Protein AF-A0A2Z3H9Y8-F1 (afdb_monomer)

Nearest PDB structures (foldseek):
  3o2p-assembly3_E  TM=7.123E-01  e=9.705E-02  Saccharomyces cerevisiae
  9gc3-assembly1_A  TM=4.777E-01  e=2.641E-02  Saccharomyces cerevisiae
  5aim-assembly2_B  TM=6.160E-01  e=1.974E-01  Saccharomyces cerevisiae
  4ets-assembly1_A  TM=4.588E-01  e=3.766E-02  Campylobacter jejuni subsp. jejuni
  4tv7-assembly2_D  TM=5.480E-01  e=3.169E-01  Bacillus subtilis subsp. subtilis str. 168

Foldseek 3Di:
DDDPVVVVQVVVVVVVVVVVVVVPQPFDWAWDDDPRDIRTTHRDDPPPPPLPDCPPPDCLCPPRHDSLLVLLLVLLVVVCVVVHQFDFAALVSSQVSSCVVCVVDRDDSVSSVVSLVSCVVSQQWDQDPVNGIGGHHDPDDDDDPDDPDDPDDDDDDPDPDDPFAKFKAFAADDPQWGWGAFPPPRDTDTHHHHQPAWAWAQDPVRDTDTGRIAIFTFPADDVQWTWTQGPVRDIGIGGDRDVCRRNHHRYPDDDPDPD

Organism: NCBI:txid114

Sequence (259 aa):
MGSTYETELRQIFFAARGLMRRHGRERLRESLNLDGVRITLGARAEAADPDASTADLPPELGAKPSPALRRAFRVLRRLREERGPEAVIRAGEVAERWARDYPNKPPKKDTVKQALRQLRQRHVAYSSDARGWVFGRQQGTLFPAPEPEPAPPPPARPKPRPPARTVWVPGELEGEAVVVTDARTEQTCEVPGGPGARLEVASRSGRVRAVPAVRGELLGRDGPLALVKLPTGEKVYTRVLGDWHLDGRLGPEADADAG

Structure (mmCIF, N/CA/C/O backbone):
data_AF-A0A2Z3H9Y8-F1
#
_entry.id   AF-A0A2Z3H9Y8-F1
#
loop_
_atom_site.group_PDB
_atom_site.id
_atom_site.type_symbol
_atom_site.label_atom_id
_atom_site.label_alt_id
_atom_site.label_comp_id
_atom_site.label_asym_id
_atom_site.label_entity_id
_atom_site.label_seq_id
_atom_site.pdbx_PDB_ins_code
_atom_site.Cartn_x
_atom_site.Cartn_y
_atom_site.Cartn_z
_atom_site.occupancy
_atom_site.B_iso_or_equiv
_atom_site.auth_seq_id
_atom_site.auth_comp_id
_atom_site.auth_asym_id
_atom_site.auth_atom_id
_atom_site.pdbx_PDB_model_num
ATOM 1 N N . MET A 1 1 ? 37.504 -3.461 44.737 1.00 46.53 1 MET A N 1
ATOM 2 C CA . MET A 1 1 ? 38.203 -4.209 43.671 1.00 46.53 1 MET A CA 1
ATOM 3 C C . MET A 1 1 ? 37.123 -4.770 42.764 1.00 46.53 1 MET A C 1
ATOM 5 O O . MET A 1 1 ? 36.299 -5.515 43.273 1.00 46.53 1 MET A O 1
ATOM 9 N N . GLY A 1 2 ? 37.048 -4.346 41.498 1.00 51.34 2 GLY A N 1
ATOM 10 C CA . GLY A 1 2 ? 36.093 -4.941 40.551 1.00 51.34 2 GLY A CA 1
ATOM 11 C C . GLY A 1 2 ? 36.457 -6.404 40.307 1.00 51.34 2 GLY A C 1
ATOM 12 O O . GLY A 1 2 ? 37.644 -6.737 40.324 1.00 51.34 2 GLY A O 1
ATOM 13 N N . SER A 1 3 ? 35.466 -7.282 40.139 1.00 56.28 3 SER A N 1
ATOM 14 C CA . SER A 1 3 ? 35.765 -8.702 39.924 1.00 56.28 3 SER A CA 1
ATOM 15 C C . SER A 1 3 ? 36.501 -8.897 38.592 1.00 56.28 3 SER A C 1
ATOM 17 O O . SER A 1 3 ? 36.248 -8.185 37.614 1.00 56.28 3 SER A O 1
ATOM 19 N N . THR A 1 4 ? 37.405 -9.877 38.532 1.00 62.31 4 THR A N 1
ATOM 20 C CA . THR A 1 4 ? 38.130 -10.261 37.303 1.00 62.31 4 THR A CA 1
ATOM 21 C C . THR A 1 4 ? 37.165 -10.479 36.130 1.00 62.31 4 THR A C 1
ATOM 23 O O . THR A 1 4 ? 37.415 -10.024 35.015 1.00 62.31 4 THR A O 1
ATOM 26 N N . TYR A 1 5 ? 35.997 -11.045 36.439 1.00 53.38 5 TYR A N 1
ATOM 27 C CA . TYR A 1 5 ? 34.894 -11.340 35.527 1.00 53.38 5 TYR A CA 1
ATOM 28 C C . TYR A 1 5 ? 34.341 -10.115 34.777 1.00 53.38 5 TYR A C 1
ATOM 30 O O . TYR A 1 5 ? 34.108 -10.168 33.569 1.00 53.38 5 TYR A O 1
ATOM 38 N N . GLU A 1 6 ? 34.166 -8.975 35.459 1.00 59.31 6 GLU A N 1
ATOM 39 C CA . GLU A 1 6 ? 33.720 -7.737 34.800 1.00 59.31 6 GLU A CA 1
ATOM 40 C C . GLU A 1 6 ? 34.741 -7.232 33.776 1.00 59.31 6 GLU A C 1
ATOM 42 O O . GLU A 1 6 ? 34.385 -6.635 32.756 1.00 59.31 6 GLU A O 1
ATOM 47 N N . THR A 1 7 ? 36.023 -7.432 34.077 1.00 63.06 7 THR A N 1
ATOM 48 C CA . THR A 1 7 ? 37.136 -6.936 33.267 1.00 63.06 7 THR A CA 1
ATOM 49 C C . THR A 1 7 ? 37.252 -7.749 31.978 1.00 63.06 7 THR A C 1
ATOM 51 O O . THR A 1 7 ? 37.354 -7.170 30.896 1.00 63.06 7 THR A O 1
ATOM 54 N N . GLU A 1 8 ? 37.126 -9.073 32.074 1.00 61.50 8 GLU A N 1
ATOM 55 C CA . GLU A 1 8 ? 37.087 -9.997 30.932 1.00 61.50 8 GLU A CA 1
ATOM 56 C C . GLU A 1 8 ? 35.873 -9.733 30.023 1.00 61.50 8 GLU A C 1
ATOM 58 O O . GLU A 1 8 ? 36.020 -9.568 28.809 1.00 61.50 8 GLU A O 1
ATOM 63 N N . LEU A 1 9 ? 34.676 -9.578 30.601 1.00 60.81 9 LEU A N 1
ATOM 64 C CA . LEU A 1 9 ? 33.456 -9.266 29.848 1.00 60.81 9 LEU A CA 1
ATOM 65 C C . LEU A 1 9 ? 33.548 -7.936 29.080 1.00 60.81 9 LEU A C 1
ATOM 67 O O . LEU A 1 9 ? 33.099 -7.838 27.933 1.00 60.81 9 LEU A O 1
ATOM 71 N N . ARG A 1 10 ? 34.178 -6.912 29.673 1.00 60.44 10 ARG A N 1
ATOM 72 C CA . ARG A 1 10 ? 34.457 -5.640 28.987 1.00 60.44 10 ARG A CA 1
ATOM 73 C C . ARG A 1 10 ? 35.434 -5.837 27.824 1.00 60.44 10 ARG A C 1
ATOM 75 O O . ARG A 1 10 ? 35.191 -5.295 26.746 1.00 60.44 10 ARG A O 1
ATOM 82 N N . GLN A 1 11 ? 36.500 -6.621 27.998 1.00 67.25 11 GLN A N 1
ATOM 83 C CA . GLN A 1 11 ? 37.479 -6.895 26.934 1.00 67.25 11 GLN A CA 1
ATOM 84 C C . GLN A 1 11 ? 36.842 -7.594 25.720 1.00 67.25 11 GLN A C 1
ATOM 86 O O . GLN A 1 11 ? 37.080 -7.175 24.584 1.00 67.25 11 GLN A O 1
ATOM 91 N N . ILE A 1 12 ? 35.970 -8.583 25.945 1.00 60.84 12 ILE A N 1
ATOM 92 C CA . ILE A 1 12 ? 35.239 -9.298 24.881 1.00 60.84 12 ILE A CA 1
ATOM 93 C C . ILE A 1 12 ? 34.362 -8.328 24.069 1.00 60.84 12 ILE A C 1
ATOM 95 O O . ILE A 1 12 ? 34.435 -8.292 22.837 1.00 60.84 12 ILE A O 1
ATOM 99 N N . PHE A 1 13 ? 33.604 -7.464 24.749 1.00 66.00 13 PHE A N 1
ATOM 100 C CA . PHE A 1 13 ? 32.758 -6.441 24.122 1.00 66.00 13 PHE A CA 1
ATOM 101 C C . PHE A 1 13 ? 33.572 -5.421 23.299 1.00 66.00 13 PHE A C 1
ATOM 103 O O . PHE A 1 13 ? 33.153 -4.982 22.221 1.00 66.00 13 PHE A O 1
ATOM 110 N N . PHE A 1 14 ? 34.773 -5.057 23.765 1.00 63.72 14 PHE A N 1
ATOM 111 C CA . PHE A 1 14 ? 35.704 -4.213 23.009 1.00 63.72 14 PHE A CA 1
ATOM 112 C C . PHE A 1 14 ? 36.264 -4.916 21.760 1.00 63.72 14 PHE A C 1
ATOM 114 O O . PHE A 1 14 ? 36.369 -4.277 20.707 1.00 63.72 14 PHE A O 1
ATOM 121 N N . ALA A 1 15 ? 36.565 -6.216 21.833 1.00 63.34 15 ALA A N 1
ATOM 122 C CA . ALA A 1 15 ? 37.036 -7.001 20.691 1.00 63.34 15 ALA A CA 1
ATOM 123 C C . ALA A 1 15 ? 35.963 -7.132 19.590 1.00 63.34 15 ALA A C 1
ATOM 125 O O . ALA A 1 15 ? 36.246 -6.859 18.417 1.00 63.34 15 ALA A O 1
ATOM 126 N N . ALA A 1 16 ? 34.718 -7.450 19.962 1.00 60.12 16 ALA A N 1
ATOM 127 C CA . ALA A 1 16 ? 33.587 -7.537 19.034 1.00 60.12 16 ALA A CA 1
ATOM 128 C C . ALA A 1 16 ? 33.289 -6.186 18.354 1.00 60.12 16 ALA A C 1
ATOM 130 O O . ALA A 1 16 ? 33.203 -6.094 17.123 1.00 60.12 16 ALA A O 1
ATOM 131 N N . ARG A 1 17 ? 33.279 -5.094 19.134 1.00 58.41 17 ARG 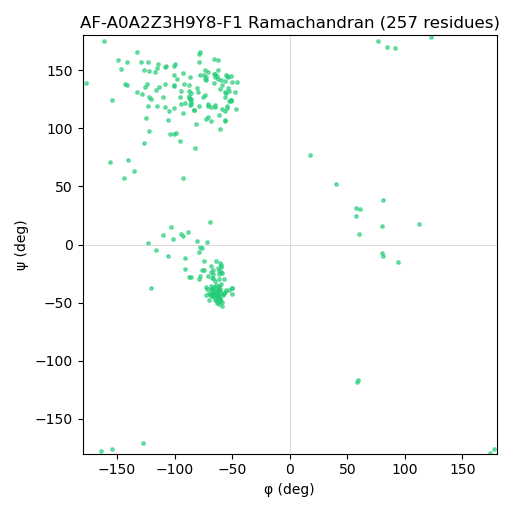A N 1
ATOM 132 C CA . ARG A 1 17 ? 33.203 -3.713 18.624 1.00 58.41 17 ARG A CA 1
ATOM 133 C C . ARG A 1 17 ? 34.314 -3.395 17.613 1.00 58.41 17 ARG A C 1
ATOM 135 O O . ARG A 1 17 ? 34.060 -2.695 16.629 1.00 58.41 17 ARG A O 1
ATOM 142 N N . GLY A 1 18 ? 35.534 -3.885 17.839 1.00 60.25 18 GLY A N 1
ATOM 143 C CA . GLY A 1 18 ? 36.668 -3.723 16.924 1.00 60.25 18 GLY A CA 1
ATOM 144 C C . GLY A 1 18 ? 36.500 -4.486 15.605 1.00 60.25 18 GLY A C 1
ATOM 145 O O . GLY A 1 18 ? 36.771 -3.941 14.535 1.00 60.25 18 GLY A O 1
ATOM 146 N N . LEU A 1 19 ? 36.011 -5.728 15.657 1.00 54.94 19 LEU A N 1
ATOM 147 C CA . LEU A 1 19 ? 35.716 -6.547 14.475 1.00 54.94 19 LEU A CA 1
ATOM 148 C C . LEU A 1 19 ? 34.649 -5.914 13.576 1.00 54.94 19 LEU A C 1
ATOM 150 O O . LEU A 1 19 ? 34.875 -5.725 12.383 1.00 54.94 19 LEU A O 1
ATOM 154 N N . MET A 1 20 ? 33.509 -5.525 14.139 1.00 59.22 20 MET A N 1
ATOM 155 C CA . MET A 1 20 ? 32.376 -5.056 13.335 1.00 59.22 20 MET A CA 1
ATOM 156 C C . MET A 1 20 ? 32.628 -3.676 12.695 1.00 59.22 20 MET A C 1
ATOM 158 O O . MET A 1 20 ? 32.110 -3.407 11.611 1.00 59.22 20 MET A O 1
ATOM 162 N N . ARG A 1 21 ? 33.478 -2.831 13.308 1.00 54.41 21 ARG A N 1
ATOM 163 C CA . ARG A 1 21 ? 33.991 -1.594 12.684 1.00 54.41 21 ARG A CA 1
ATOM 164 C C . ARG A 1 21 ? 34.862 -1.881 11.457 1.00 54.41 21 ARG A C 1
ATOM 166 O O . ARG A 1 21 ? 34.696 -1.216 10.441 1.00 54.41 21 ARG A O 1
ATOM 173 N N . ARG A 1 22 ? 35.748 -2.884 11.523 1.00 56.12 22 ARG A N 1
ATOM 174 C CA . ARG A 1 22 ? 36.637 -3.269 10.405 1.00 56.12 22 ARG A CA 1
ATOM 175 C C . ARG A 1 22 ? 35.890 -3.843 9.195 1.00 56.12 22 ARG A C 1
ATOM 177 O O . ARG A 1 22 ? 36.409 -3.773 8.090 1.00 56.12 22 ARG A O 1
ATOM 184 N N . HIS A 1 23 ? 34.672 -4.355 9.385 1.00 50.19 23 HIS A N 1
ATOM 185 C CA . HIS A 1 23 ? 33.830 -4.907 8.315 1.00 50.19 23 HIS A CA 1
ATOM 186 C C . HIS A 1 23 ? 32.683 -3.982 7.856 1.00 50.19 23 HIS A C 1
ATOM 188 O O . HIS A 1 23 ? 31.759 -4.454 7.195 1.00 50.19 23 HIS A O 1
ATOM 194 N N . GLY A 1 24 ? 32.714 -2.687 8.202 1.00 46.75 24 GLY A N 1
ATOM 195 C CA . GLY A 1 24 ? 31.835 -1.669 7.604 1.00 46.75 24 GLY A CA 1
ATOM 196 C C . GLY A 1 24 ? 30.326 -1.874 7.807 1.00 46.75 24 GLY A C 1
ATOM 197 O O . GLY A 1 24 ? 29.544 -1.517 6.932 1.00 46.75 24 GLY A O 1
ATOM 198 N N . ARG A 1 25 ? 29.886 -2.480 8.922 1.00 50.97 25 ARG A N 1
ATOM 199 C CA . ARG A 1 25 ? 28.458 -2.786 9.148 1.00 50.97 25 ARG A CA 1
ATOM 200 C C . ARG A 1 25 ? 27.737 -1.668 9.912 1.00 50.97 25 ARG A C 1
ATOM 202 O O . ARG A 1 25 ? 27.989 -1.455 11.094 1.00 50.97 25 ARG A O 1
ATOM 209 N N . GLU A 1 26 ? 26.800 -0.996 9.237 1.00 45.34 26 GLU A N 1
ATOM 210 C CA . GLU A 1 26 ? 26.183 0.275 9.677 1.00 45.34 26 GLU A CA 1
ATOM 211 C C . GLU A 1 26 ? 25.276 0.221 1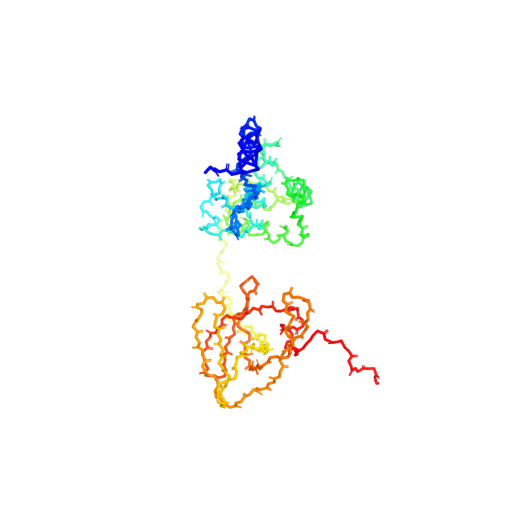0.907 1.00 45.34 26 GLU A C 1
ATOM 213 O O . GLU A 1 26 ? 25.062 1.240 11.560 1.00 45.34 26 GLU A O 1
ATOM 218 N N . ARG A 1 27 ? 24.780 -0.953 11.289 1.00 49.22 27 ARG A N 1
ATOM 219 C CA . ARG A 1 27 ? 24.339 -1.158 12.667 1.00 49.22 27 ARG A CA 1
ATOM 220 C C . ARG A 1 27 ? 25.131 -2.326 13.221 1.00 49.22 27 ARG A C 1
ATOM 222 O O . ARG A 1 27 ? 24.767 -3.470 12.988 1.00 49.22 27 ARG A O 1
ATOM 229 N N . LEU A 1 28 ? 26.201 -2.032 13.962 1.00 51.72 28 LEU A N 1
ATOM 230 C CA . LEU A 1 28 ? 26.541 -2.800 15.163 1.00 51.72 28 LEU A CA 1
ATOM 231 C C . LEU A 1 28 ? 25.414 -2.648 16.149 1.00 51.72 28 LEU A C 1
ATOM 233 O O . LEU A 1 28 ? 24.755 -1.609 16.100 1.00 51.72 28 LEU A O 1
ATOM 237 N N . ARG A 1 29 ? 25.328 -3.602 17.087 1.00 54.38 29 ARG A N 1
ATOM 238 C CA . ARG A 1 29 ? 24.846 -3.465 18.473 1.00 54.38 29 ARG A CA 1
ATOM 239 C C . ARG A 1 29 ? 25.065 -4.924 19.080 1.00 54.38 29 ARG A C 1
ATOM 241 O O . ARG A 1 29 ? 24.857 -5.879 18.339 1.00 54.38 29 ARG A O 1
ATOM 248 N N . GLU A 1 30 ? 25.534 -5.133 20.334 1.00 53.69 30 GLU A N 1
ATOM 249 C CA . GLU A 1 30 ? 25.692 -6.433 21.096 1.00 53.69 30 GLU A CA 1
ATOM 250 C C . GLU A 1 30 ? 25.341 -6.328 22.614 1.00 53.69 30 GLU A C 1
ATOM 252 O O . GLU A 1 30 ? 25.402 -5.240 23.160 1.00 53.69 30 GLU A O 1
ATOM 257 N N . SER A 1 31 ? 24.984 -7.397 23.349 1.00 55.53 31 SER A N 1
ATOM 258 C CA . SER A 1 31 ? 24.545 -7.295 24.773 1.00 55.53 31 SER A CA 1
ATOM 259 C C . SER A 1 31 ? 25.603 -7.659 25.824 1.00 55.53 31 SER A C 1
ATOM 261 O O . SER A 1 31 ? 26.354 -8.602 25.619 1.00 55.53 31 SER A O 1
ATOM 263 N N . LEU A 1 32 ? 25.580 -6.990 26.983 1.00 56.75 32 LEU A N 1
ATOM 264 C CA . LEU A 1 32 ? 26.350 -7.323 28.186 1.00 56.75 32 LEU A CA 1
ATOM 265 C C . LEU A 1 32 ? 25.534 -7.053 29.471 1.00 56.75 32 LEU A C 1
ATOM 267 O O . LEU A 1 32 ? 24.904 -6.008 29.585 1.00 56.75 32 LEU A O 1
ATOM 271 N N . ASN A 1 33 ? 25.583 -7.935 30.472 1.00 54.25 33 ASN A N 1
ATOM 272 C CA . ASN A 1 33 ? 24.992 -7.667 31.788 1.00 54.25 33 ASN A CA 1
ATOM 273 C C . ASN A 1 33 ? 26.068 -7.565 32.869 1.00 54.25 33 ASN A C 1
ATOM 275 O O . ASN A 1 33 ? 26.952 -8.414 32.912 1.00 54.25 33 ASN A O 1
ATOM 279 N N . LEU A 1 34 ? 25.954 -6.567 33.748 1.00 58.38 34 LEU A N 1
ATOM 280 C CA . LEU A 1 34 ? 26.797 -6.362 34.934 1.00 5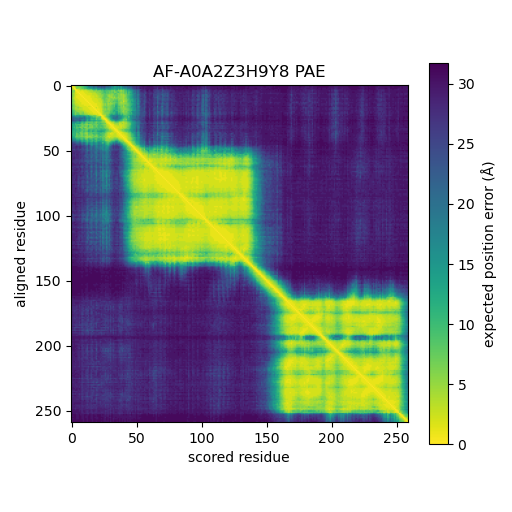8.38 34 LEU A CA 1
ATOM 281 C C . LEU A 1 34 ? 25.893 -5.861 36.076 1.00 58.38 34 LEU A C 1
ATOM 283 O O . LEU A 1 34 ? 24.991 -5.064 35.815 1.00 58.38 34 LEU A O 1
ATOM 287 N N . ASP A 1 35 ? 26.078 -6.378 37.294 1.00 53.22 35 ASP A N 1
ATOM 288 C CA . ASP A 1 35 ? 25.326 -6.038 38.519 1.00 53.22 35 ASP A CA 1
ATOM 289 C C . ASP A 1 35 ? 23.806 -5.844 38.324 1.00 53.22 35 ASP A C 1
ATOM 291 O O . ASP A 1 35 ? 23.207 -4.836 38.695 1.00 53.22 35 ASP A O 1
ATOM 295 N N . GLY A 1 36 ? 23.163 -6.832 37.692 1.00 50.06 36 GLY A N 1
ATOM 296 C CA . GLY A 1 36 ? 21.710 -6.868 37.467 1.00 50.06 36 GLY A CA 1
ATOM 297 C C . GLY A 1 36 ? 21.197 -6.040 36.279 1.00 50.06 36 GLY A C 1
ATOM 298 O O . GLY A 1 36 ? 20.050 -6.214 35.865 1.00 50.06 36 GLY A O 1
ATOM 299 N N . VAL A 1 37 ? 22.027 -5.194 35.665 1.00 44.69 37 VAL A N 1
ATOM 300 C CA . VAL A 1 37 ? 21.649 -4.342 34.524 1.00 44.69 37 VAL A CA 1
ATOM 301 C C . VAL A 1 37 ? 21.836 -5.086 33.200 1.00 44.69 37 VAL A C 1
ATOM 303 O O . VAL A 1 37 ? 22.863 -5.727 32.997 1.00 44.69 37 VAL A O 1
ATOM 306 N N . ARG A 1 38 ? 20.883 -4.965 32.258 1.00 53.81 38 ARG A N 1
ATOM 307 C CA . ARG A 1 38 ? 21.002 -5.499 30.884 1.00 53.81 38 ARG A CA 1
ATOM 308 C C . ARG A 1 38 ? 21.379 -4.421 29.874 1.00 53.81 38 ARG A C 1
ATOM 310 O O . ARG A 1 38 ? 20.512 -3.762 29.302 1.00 53.81 38 ARG A O 1
ATOM 317 N N . ILE A 1 39 ? 22.671 -4.294 29.584 1.00 56.28 39 ILE A N 1
ATOM 318 C CA . ILE A 1 39 ? 23.132 -3.567 28.401 1.00 56.28 39 ILE A CA 1
ATOM 319 C C . ILE A 1 39 ? 22.757 -4.447 27.210 1.00 56.28 39 ILE A C 1
ATOM 321 O O . ILE A 1 39 ? 23.205 -5.582 27.093 1.00 56.28 39 ILE A O 1
ATOM 325 N N . THR A 1 40 ? 21.917 -3.951 26.307 1.00 57.50 40 THR A N 1
ATOM 326 C CA . THR A 1 40 ? 21.667 -4.638 25.041 1.00 57.50 40 THR A CA 1
ATOM 327 C C . THR A 1 40 ? 21.993 -3.739 23.893 1.00 57.50 40 THR A C 1
ATOM 329 O O . THR A 1 40 ? 21.415 -2.666 23.684 1.00 57.50 40 THR A O 1
ATOM 332 N N . LEU A 1 41 ? 22.824 -4.287 23.041 1.00 55.47 41 LEU A N 1
ATOM 333 C CA . LEU A 1 41 ? 22.892 -3.889 21.680 1.00 55.47 41 LEU A CA 1
ATOM 334 C C . LEU A 1 41 ? 22.643 -5.131 20.730 1.00 55.47 41 LEU A C 1
ATOM 336 O O . LEU A 1 41 ? 22.711 -6.271 21.183 1.00 55.47 41 LEU A O 1
ATOM 340 N N . GLY A 1 42 ? 22.203 -4.936 19.468 1.00 52.25 42 GLY A N 1
ATOM 341 C CA . GLY A 1 42 ? 21.936 -5.930 18.388 1.00 52.25 42 GLY A CA 1
ATOM 342 C C . GLY A 1 42 ? 22.057 -5.357 16.939 1.00 52.25 42 GLY A C 1
ATOM 343 O O . GLY A 1 42 ? 21.390 -4.374 16.609 1.00 52.25 42 GLY A O 1
ATOM 344 N N . ALA A 1 43 ? 22.889 -5.955 16.074 1.00 50.09 43 ALA A N 1
ATOM 345 C CA . ALA A 1 43 ? 23.438 -5.383 14.827 1.00 50.09 43 ALA A CA 1
ATOM 346 C C . ALA A 1 43 ? 22.546 -5.441 13.555 1.00 50.09 43 ALA A C 1
ATOM 348 O O . ALA A 1 43 ? 22.684 -6.333 12.715 1.00 50.09 43 ALA A O 1
ATOM 349 N N . ARG A 1 44 ? 21.612 -4.493 13.388 1.00 44.44 44 ARG A N 1
ATOM 350 C CA . ARG A 1 44 ? 20.547 -4.577 12.365 1.00 44.44 44 ARG A CA 1
ATOM 351 C C . ARG A 1 44 ? 20.788 -3.782 11.073 1.00 44.44 44 ARG A C 1
ATOM 353 O O . ARG A 1 44 ? 20.386 -2.622 10.992 1.00 44.44 44 ARG A O 1
ATOM 360 N N . ALA A 1 45 ? 21.299 -4.429 10.028 1.00 44.47 45 ALA A N 1
ATOM 361 C CA . ALA A 1 45 ? 21.206 -3.888 8.671 1.00 44.47 45 ALA A CA 1
ATOM 362 C C . ALA A 1 45 ? 19.728 -3.733 8.255 1.00 44.47 45 ALA A C 1
ATOM 364 O O . ALA A 1 45 ? 19.075 -4.691 7.842 1.00 44.47 45 ALA A O 1
ATOM 365 N N . GLU A 1 46 ? 19.194 -2.515 8.347 1.00 43.81 46 GLU A N 1
ATOM 366 C CA . GLU A 1 46 ? 18.202 -2.088 7.368 1.00 43.81 46 GLU A CA 1
ATOM 367 C C . GLU A 1 46 ? 18.975 -1.963 6.061 1.00 43.81 46 GLU A C 1
ATOM 369 O O . GLU A 1 46 ? 19.760 -1.034 5.891 1.00 43.81 46 GLU A O 1
ATOM 374 N N . ALA A 1 47 ? 18.775 -2.909 5.140 1.00 46.12 47 ALA A N 1
ATOM 375 C CA . ALA A 1 47 ? 18.963 -2.579 3.738 1.00 46.12 47 ALA A CA 1
ATOM 376 C C . ALA A 1 47 ? 18.029 -1.392 3.490 1.00 46.12 47 ALA A C 1
ATOM 378 O O . ALA A 1 47 ? 16.810 -1.576 3.558 1.00 46.12 47 ALA A O 1
ATOM 379 N N . ALA A 1 48 ? 18.604 -0.190 3.349 1.00 48.91 48 ALA A N 1
ATOM 380 C CA . ALA A 1 48 ? 17.857 1.057 3.234 1.00 48.91 48 ALA A CA 1
ATOM 381 C C . ALA A 1 48 ? 16.739 0.832 2.222 1.00 48.91 48 ALA A C 1
ATOM 383 O O . ALA A 1 48 ? 17.046 0.459 1.087 1.00 48.91 48 ALA A O 1
ATOM 384 N N . ASP A 1 49 ? 15.471 0.935 2.652 1.00 56.09 49 ASP A N 1
ATOM 385 C CA . ASP A 1 49 ? 14.363 0.492 1.806 1.00 56.09 49 ASP A CA 1
ATOM 386 C C . ASP A 1 49 ? 14.491 1.253 0.486 1.00 56.09 49 ASP A C 1
ATOM 388 O O . ASP A 1 49 ? 14.399 2.484 0.503 1.00 56.09 49 ASP A O 1
ATOM 392 N N . PRO A 1 50 ? 14.755 0.582 -0.651 1.00 55.62 50 PRO A N 1
ATOM 393 C CA . PRO A 1 50 ? 15.011 1.298 -1.889 1.00 55.62 50 PRO A CA 1
ATOM 394 C C . PRO A 1 50 ? 13.778 2.111 -2.297 1.00 55.62 50 PRO A C 1
ATOM 396 O O . PRO A 1 50 ? 13.901 3.087 -3.030 1.00 55.62 50 PRO A O 1
ATOM 399 N N . ASP A 1 51 ? 12.591 1.773 -1.781 1.00 57.00 51 ASP A N 1
ATOM 400 C CA . ASP A 1 51 ? 11.385 2.583 -1.912 1.00 57.00 51 ASP A CA 1
ATOM 401 C C . ASP A 1 51 ? 11.456 3.929 -1.169 1.00 57.00 51 ASP A C 1
ATOM 403 O O . ASP A 1 51 ? 10.781 4.859 -1.591 1.00 57.00 51 ASP A O 1
ATOM 407 N N . ALA A 1 52 ? 12.211 4.064 -0.074 1.00 57.25 52 ALA A N 1
ATOM 408 C CA . ALA A 1 52 ? 12.193 5.246 0.793 1.00 57.25 52 ALA A CA 1
ATOM 409 C C . ALA A 1 52 ? 12.738 6.508 0.110 1.00 57.25 52 ALA A C 1
ATOM 411 O O . ALA A 1 52 ? 12.175 7.585 0.300 1.00 57.25 52 ALA A O 1
ATOM 412 N N . SER A 1 53 ? 13.783 6.377 -0.716 1.00 65.94 53 SER A N 1
ATOM 413 C CA . SER A 1 53 ? 14.289 7.505 -1.501 1.00 65.94 53 SER A CA 1
ATOM 414 C C . SER A 1 53 ? 13.254 7.963 -2.532 1.00 65.94 53 SER A C 1
ATOM 416 O O . SER A 1 53 ? 12.604 7.147 -3.193 1.00 65.94 53 SER A O 1
ATOM 418 N N . THR A 1 54 ? 13.128 9.278 -2.691 1.00 71.25 54 THR A N 1
ATOM 419 C CA . THR A 1 54 ? 12.333 9.933 -3.740 1.00 71.25 54 THR A CA 1
ATOM 420 C C . THR A 1 54 ? 13.160 10.897 -4.593 1.00 71.25 54 THR A C 1
ATOM 422 O O . THR A 1 54 ? 12.612 11.507 -5.502 1.00 71.25 54 THR A O 1
ATOM 425 N N . ALA A 1 55 ? 14.465 11.030 -4.330 1.00 72.31 55 ALA A N 1
ATOM 426 C CA . ALA A 1 55 ? 15.333 12.018 -4.977 1.00 72.31 55 ALA A CA 1
ATOM 427 C C . ALA A 1 55 ? 15.578 11.751 -6.476 1.00 72.31 55 ALA A C 1
ATOM 429 O O . ALA A 1 55 ? 15.873 12.677 -7.221 1.00 72.31 55 ALA A O 1
ATOM 430 N N . ASP A 1 56 ? 15.440 10.500 -6.926 1.00 72.94 56 ASP A N 1
ATOM 431 C CA . ASP A 1 56 ? 15.567 10.099 -8.334 1.00 72.94 56 ASP A CA 1
ATOM 432 C C . ASP A 1 56 ? 14.227 10.086 -9.092 1.00 72.94 56 ASP A C 1
ATOM 434 O O . ASP A 1 56 ? 14.164 9.592 -10.219 1.00 72.94 56 ASP A O 1
ATOM 438 N N . LEU A 1 57 ? 13.146 10.571 -8.472 1.00 81.50 57 LEU A N 1
ATOM 439 C CA . LEU A 1 57 ? 11.800 10.556 -9.040 1.00 81.50 57 LEU A CA 1
ATOM 440 C C . LEU A 1 57 ? 11.429 11.928 -9.620 1.00 81.50 57 LEU A C 1
ATOM 442 O O . LEU A 1 57 ? 11.656 12.945 -8.966 1.00 81.50 57 LEU A O 1
ATOM 446 N N . PRO A 1 58 ? 10.801 11.978 -10.806 1.00 81.94 58 PRO A N 1
ATOM 447 C CA . PRO A 1 58 ? 10.381 13.231 -11.410 1.00 81.94 58 PRO A CA 1
ATOM 448 C C . PRO A 1 58 ? 9.133 13.781 -10.687 1.00 81.94 58 PRO A C 1
ATOM 450 O O . PRO A 1 58 ? 8.293 12.995 -10.221 1.00 81.94 58 PRO A O 1
ATOM 453 N N . PRO A 1 59 ? 8.993 15.117 -10.571 1.00 82.19 59 PRO A N 1
ATOM 454 C CA . PRO A 1 59 ? 7.952 15.762 -9.764 1.00 82.19 59 PRO A CA 1
ATOM 455 C C . PRO A 1 59 ? 6.520 15.409 -10.198 1.00 82.19 59 PRO A C 1
ATOM 457 O O . PRO A 1 59 ? 5.608 15.417 -9.371 1.00 82.19 59 PRO A O 1
ATOM 460 N N . GLU A 1 60 ? 6.316 15.009 -11.455 1.00 82.56 60 GLU A N 1
ATOM 461 C CA . GLU A 1 60 ? 5.045 14.535 -12.016 1.00 82.56 60 GLU A CA 1
ATOM 462 C C . GLU A 1 60 ? 4.484 13.289 -11.304 1.00 82.56 60 GLU A C 1
ATOM 464 O O . GLU A 1 60 ? 3.286 13.008 -11.387 1.00 82.56 60 GLU A O 1
ATOM 469 N N . LEU A 1 61 ? 5.310 12.536 -10.564 1.00 82.31 61 LEU A N 1
ATOM 470 C CA . LEU A 1 61 ? 4.839 11.430 -9.719 1.00 82.31 61 LEU A CA 1
ATOM 471 C C . LEU A 1 61 ? 4.137 11.900 -8.431 1.00 82.31 61 LEU A C 1
ATOM 473 O O . LEU A 1 61 ? 3.411 11.109 -7.817 1.00 82.31 61 LEU A O 1
ATOM 477 N N . GLY A 1 62 ? 4.273 13.180 -8.076 1.00 79.69 62 GLY A N 1
ATOM 478 C CA . GLY A 1 62 ? 3.757 13.796 -6.856 1.00 79.69 62 GLY A CA 1
ATOM 479 C C . GLY A 1 62 ? 4.691 13.613 -5.655 1.00 79.69 62 GLY A C 1
ATOM 480 O O . GLY A 1 62 ? 5.640 12.838 -5.696 1.00 79.69 62 GLY A O 1
ATOM 481 N N . ALA A 1 63 ? 4.405 14.308 -4.550 1.00 74.75 63 ALA A N 1
ATOM 482 C CA . ALA A 1 63 ? 5.296 14.362 -3.382 1.00 74.75 63 ALA A CA 1
ATOM 483 C C . ALA A 1 63 ? 5.463 13.025 -2.623 1.00 74.75 63 ALA A C 1
ATOM 485 O O . ALA A 1 63 ? 6.463 12.825 -1.936 1.00 74.75 63 ALA A O 1
ATOM 486 N N . LYS A 1 64 ? 4.484 12.111 -2.707 1.00 81.00 64 LYS A N 1
ATOM 487 C CA . LYS A 1 64 ? 4.503 10.793 -2.039 1.00 81.00 64 LYS A CA 1
ATOM 488 C C . LYS A 1 64 ? 3.930 9.696 -2.956 1.00 81.00 64 LYS A C 1
ATOM 490 O O . LYS A 1 64 ? 2.808 9.238 -2.737 1.00 81.00 64 LYS A O 1
ATOM 495 N N . PRO A 1 65 ? 4.658 9.278 -4.007 1.00 84.69 65 PRO A N 1
ATOM 496 C CA . PRO A 1 65 ? 4.192 8.243 -4.922 1.00 84.69 65 PRO A CA 1
ATOM 497 C C . PRO A 1 65 ? 4.201 6.865 -4.250 1.00 84.69 65 PRO A C 1
ATOM 499 O O . PRO A 1 65 ? 5.043 6.568 -3.398 1.00 84.69 65 PRO A O 1
ATOM 502 N N . SER A 1 66 ? 3.270 5.994 -4.650 1.00 88.56 66 SER A N 1
ATOM 503 C CA . SER A 1 66 ? 3.161 4.649 -4.071 1.00 88.56 66 SER A CA 1
ATOM 504 C C . SER A 1 66 ? 4.435 3.821 -4.326 1.00 88.56 66 SER A C 1
ATOM 506 O O . SER A 1 66 ? 5.077 3.993 -5.367 1.00 88.56 66 SER A O 1
ATOM 508 N N . PRO A 1 67 ? 4.812 2.872 -3.442 1.00 88.31 67 PRO A N 1
ATOM 509 C CA . PRO A 1 67 ? 5.971 2.002 -3.668 1.00 88.31 67 PRO A CA 1
ATOM 510 C C . PRO A 1 67 ? 5.929 1.290 -5.028 1.00 88.31 67 PRO A C 1
ATOM 512 O O . PRO A 1 67 ? 6.936 1.225 -5.725 1.00 88.31 67 PRO A O 1
ATOM 515 N N . ALA A 1 68 ? 4.746 0.837 -5.453 1.00 89.56 68 ALA A N 1
ATOM 516 C CA . ALA A 1 68 ? 4.552 0.211 -6.757 1.00 89.56 68 ALA A CA 1
ATOM 517 C C . ALA A 1 68 ? 4.867 1.160 -7.931 1.00 89.56 68 ALA A C 1
ATOM 519 O O . ALA A 1 68 ? 5.520 0.753 -8.890 1.00 89.56 68 ALA A O 1
ATOM 520 N N . LEU A 1 69 ? 4.446 2.426 -7.839 1.00 90.75 69 LEU A N 1
ATOM 521 C CA . LEU A 1 69 ? 4.722 3.443 -8.853 1.00 90.75 69 LEU A CA 1
ATOM 522 C C . LEU A 1 69 ? 6.221 3.781 -8.921 1.00 90.75 69 LEU A C 1
ATOM 524 O O . LEU A 1 69 ? 6.779 3.868 -10.013 1.00 90.75 69 LEU A O 1
ATOM 528 N N . ARG A 1 70 ? 6.884 3.888 -7.760 1.00 90.00 70 ARG A N 1
ATOM 529 C CA . ARG A 1 70 ? 8.336 4.132 -7.650 1.00 90.00 70 ARG A CA 1
ATOM 530 C C . ARG A 1 70 ? 9.166 3.025 -8.297 1.00 90.00 70 ARG A C 1
ATOM 532 O O . ARG A 1 70 ? 10.069 3.314 -9.078 1.00 90.00 70 ARG A O 1
ATOM 539 N N . ARG A 1 71 ? 8.848 1.757 -8.013 1.00 90.69 71 ARG A N 1
ATOM 540 C CA . ARG A 1 71 ? 9.558 0.608 -8.601 1.00 90.69 71 ARG A CA 1
ATOM 541 C C . ARG A 1 71 ? 9.313 0.496 -10.103 1.00 90.69 71 ARG A C 1
ATOM 543 O O . ARG A 1 71 ? 10.276 0.348 -10.846 1.00 90.69 71 ARG A O 1
ATOM 550 N N . ALA A 1 72 ? 8.067 0.649 -10.564 1.00 92.50 72 ALA A N 1
ATOM 551 C CA . ALA A 1 72 ? 7.753 0.646 -11.996 1.00 92.50 72 ALA A CA 1
ATOM 552 C C . ALA A 1 72 ? 8.519 1.737 -12.763 1.00 92.50 72 ALA A C 1
ATOM 554 O O . ALA A 1 72 ? 9.077 1.458 -13.823 1.00 92.50 72 ALA A O 1
ATOM 555 N N . PHE A 1 73 ? 8.594 2.951 -12.203 1.00 92.38 73 PHE A N 1
ATOM 556 C CA . PHE A 1 73 ? 9.378 4.050 -12.766 1.00 92.38 73 PHE A CA 1
ATOM 557 C C . PHE A 1 73 ? 10.864 3.685 -12.896 1.00 92.38 73 PHE A C 1
ATOM 559 O O . PHE A 1 73 ? 11.423 3.783 -13.985 1.00 92.38 73 PHE A O 1
ATOM 566 N N . ARG A 1 74 ? 11.497 3.223 -11.809 1.00 90.56 74 ARG A N 1
ATOM 567 C CA . ARG A 1 74 ? 12.932 2.887 -11.795 1.00 90.56 74 ARG A CA 1
ATOM 568 C C . ARG A 1 74 ? 13.285 1.735 -12.725 1.00 90.56 74 ARG A C 1
ATOM 570 O O . ARG A 1 74 ? 14.312 1.795 -13.394 1.00 90.56 74 ARG A O 1
ATOM 577 N N . VAL A 1 75 ? 12.432 0.715 -12.789 1.00 92.94 75 VAL A N 1
ATOM 578 C CA . VAL A 1 75 ? 12.616 -0.427 -13.689 1.00 92.94 75 VAL A CA 1
ATOM 579 C C . VAL A 1 75 ? 12.521 0.015 -15.147 1.00 92.94 75 VAL A C 1
ATOM 581 O O . VAL A 1 75 ? 13.414 -0.306 -15.923 1.00 92.94 75 VAL A O 1
ATOM 584 N N . LEU A 1 76 ? 11.505 0.802 -15.523 1.00 90.25 76 LEU A N 1
ATOM 585 C CA . LEU A 1 76 ? 11.425 1.348 -16.882 1.00 90.25 76 LEU A CA 1
ATOM 586 C C . LEU A 1 76 ? 12.600 2.281 -17.209 1.00 90.25 76 LEU A C 1
ATOM 588 O O . LEU A 1 76 ? 13.128 2.205 -18.315 1.00 90.25 76 LEU A O 1
ATOM 592 N N . ARG A 1 77 ? 13.032 3.125 -16.260 1.00 90.00 77 ARG A N 1
ATOM 593 C CA . ARG A 1 77 ? 14.194 4.008 -16.439 1.00 90.00 77 ARG A CA 1
ATOM 594 C C . ARG A 1 77 ? 15.457 3.199 -16.748 1.00 90.00 77 ARG A C 1
ATOM 596 O O . ARG A 1 77 ? 16.109 3.483 -17.744 1.00 90.00 77 ARG A O 1
ATOM 603 N N . ARG A 1 78 ? 15.744 2.157 -15.959 1.00 89.38 78 ARG A N 1
ATOM 604 C CA . ARG A 1 78 ? 16.883 1.247 -16.180 1.00 89.38 78 ARG A CA 1
ATOM 605 C C . ARG A 1 78 ? 16.794 0.505 -17.511 1.00 89.38 78 ARG A C 1
ATOM 607 O O . ARG A 1 78 ? 17.772 0.453 -18.241 1.00 89.38 78 ARG A O 1
ATOM 614 N N . LEU A 1 79 ? 15.622 -0.030 -17.857 1.00 90.00 79 LEU A N 1
ATOM 615 C CA . LEU A 1 79 ? 15.431 -0.736 -19.129 1.00 90.00 79 LEU A CA 1
ATOM 616 C C . LEU A 1 79 ? 15.584 0.201 -20.344 1.00 90.00 79 LEU A C 1
ATOM 618 O O . LEU A 1 79 ? 16.092 -0.232 -21.375 1.00 90.00 79 LEU A O 1
ATOM 622 N N . ARG A 1 80 ? 15.228 1.488 -20.219 1.00 87.12 80 ARG A N 1
ATOM 623 C CA . ARG A 1 80 ? 15.540 2.528 -21.219 1.00 87.12 80 ARG A CA 1
ATOM 624 C C . ARG A 1 80 ? 17.031 2.872 -21.257 1.00 87.12 80 ARG A C 1
ATOM 626 O O . ARG A 1 80 ? 17.580 3.028 -22.339 1.00 87.12 80 ARG A O 1
ATOM 633 N N . GLU A 1 81 ? 17.691 2.990 -20.108 1.00 86.69 81 GLU A N 1
ATOM 634 C CA . GLU A 1 81 ? 19.143 3.226 -20.031 1.00 86.69 81 GLU A CA 1
ATOM 635 C C . GLU A 1 81 ? 19.939 2.079 -20.681 1.00 86.69 81 GLU A C 1
ATOM 637 O O . GLU A 1 81 ? 20.934 2.332 -21.351 1.00 86.69 81 GLU A O 1
ATOM 642 N N . GLU A 1 82 ? 19.463 0.837 -20.562 1.00 89.31 82 GLU A N 1
ATOM 643 C CA . GLU A 1 82 ? 20.072 -0.354 -21.173 1.00 89.31 82 GLU A CA 1
ATOM 644 C C . GLU A 1 82 ? 19.767 -0.527 -22.672 1.00 89.31 82 GLU A C 1
ATOM 646 O O . GLU A 1 82 ? 20.572 -1.124 -23.384 1.00 89.31 82 GLU A O 1
ATOM 651 N N . ARG A 1 83 ? 18.608 -0.058 -23.162 1.00 85.25 83 ARG A N 1
ATOM 652 C CA . ARG A 1 83 ? 18.131 -0.322 -24.541 1.00 85.25 83 ARG A CA 1
ATOM 653 C C . ARG A 1 83 ? 18.004 0.906 -25.445 1.00 85.25 83 ARG A C 1
ATOM 655 O O . ARG A 1 83 ? 17.690 0.753 -26.623 1.00 85.25 83 ARG A O 1
ATOM 662 N N . GLY A 1 84 ? 18.238 2.104 -24.922 1.00 80.94 84 GLY A N 1
ATOM 663 C CA . GLY A 1 84 ? 18.074 3.364 -25.643 1.00 80.94 84 GLY A CA 1
ATOM 664 C C . GLY A 1 84 ? 16.683 4.003 -25.489 1.00 80.94 84 GLY A C 1
ATOM 665 O O . GLY A 1 84 ? 15.754 3.397 -24.948 1.00 80.94 84 GLY A O 1
ATOM 666 N N . PRO A 1 85 ? 16.529 5.264 -25.939 1.00 78.31 85 PRO A N 1
ATOM 667 C CA . PRO A 1 85 ? 15.372 6.102 -25.621 1.00 78.31 85 PRO A CA 1
ATOM 668 C C . PRO A 1 85 ? 14.044 5.600 -26.201 1.00 78.31 85 PRO A C 1
ATOM 670 O O . PRO A 1 85 ? 13.036 5.686 -25.505 1.00 78.31 85 PRO A O 1
ATOM 673 N N . GLU A 1 86 ? 14.065 5.027 -27.408 1.00 79.19 86 GLU A N 1
ATOM 674 C CA . GLU A 1 86 ? 12.883 4.549 -28.147 1.00 79.19 86 GLU A CA 1
ATOM 675 C C . GLU A 1 86 ? 12.504 3.088 -27.826 1.00 79.19 86 GLU A C 1
ATOM 677 O O . GLU A 1 86 ? 11.697 2.465 -28.519 1.00 79.19 86 GLU A O 1
ATOM 682 N N . ALA A 1 87 ? 13.104 2.495 -26.790 1.00 85.69 87 ALA A N 1
ATOM 683 C CA . ALA A 1 87 ? 12.902 1.090 -26.461 1.00 85.69 87 ALA A CA 1
ATOM 684 C C . ALA A 1 87 ? 11.452 0.794 -26.032 1.00 85.69 87 ALA A C 1
ATOM 686 O O . ALA A 1 87 ? 10.972 1.260 -24.997 1.00 85.69 87 ALA A O 1
ATOM 687 N N . VAL A 1 88 ? 10.770 -0.062 -26.800 1.00 89.44 88 VAL A N 1
ATOM 688 C CA . VAL A 1 88 ? 9.431 -0.569 -26.470 1.00 89.44 88 VAL A CA 1
ATOM 689 C C . VAL A 1 88 ? 9.545 -1.726 -25.473 1.00 89.44 88 VAL A C 1
ATOM 691 O O . VAL A 1 88 ? 9.867 -2.859 -25.831 1.00 89.44 88 VAL A O 1
ATOM 694 N N . ILE A 1 89 ? 9.244 -1.452 -24.205 1.00 91.06 89 ILE A N 1
ATOM 695 C CA . ILE A 1 89 ? 9.390 -2.395 -23.091 1.00 91.06 89 ILE A CA 1
ATOM 696 C C . ILE A 1 89 ? 8.056 -3.109 -22.826 1.00 91.06 89 ILE A C 1
ATOM 698 O O . ILE A 1 89 ? 7.012 -2.482 -22.629 1.00 91.06 89 ILE A O 1
ATOM 702 N N . ARG A 1 90 ? 8.049 -4.446 -22.788 1.00 91.19 90 ARG A N 1
ATOM 703 C CA . ARG A 1 90 ? 6.821 -5.215 -22.504 1.00 91.19 90 ARG A CA 1
ATOM 704 C C . ARG A 1 90 ? 6.497 -5.215 -21.009 1.00 91.19 90 ARG A C 1
ATOM 706 O O . ARG A 1 90 ? 7.380 -5.310 -20.167 1.00 91.19 90 ARG A O 1
ATOM 713 N N . ALA A 1 91 ? 5.210 -5.219 -20.654 1.00 88.44 91 ALA A N 1
ATOM 714 C CA . ALA A 1 91 ? 4.791 -5.246 -19.244 1.00 88.44 91 ALA A CA 1
ATOM 715 C C . ALA A 1 91 ? 5.255 -6.507 -18.474 1.00 88.44 91 ALA A C 1
ATOM 717 O O . ALA A 1 91 ? 5.399 -6.450 -17.255 1.00 88.44 91 ALA A O 1
ATOM 718 N N . GLY A 1 92 ? 5.495 -7.629 -19.169 1.00 90.06 92 GLY A N 1
ATOM 719 C CA . GLY A 1 92 ? 6.121 -8.826 -18.587 1.00 90.06 92 GLY A CA 1
ATOM 720 C C . GLY A 1 92 ? 7.586 -8.594 -18.214 1.00 90.06 92 GLY A C 1
ATOM 721 O O . GLY A 1 92 ? 7.980 -8.880 -17.092 1.00 90.06 92 GLY A O 1
ATOM 722 N N . GLU A 1 93 ? 8.346 -7.942 -19.093 1.00 90.88 93 GLU A N 1
ATOM 723 C CA . GLU A 1 93 ? 9.750 -7.582 -18.869 1.00 90.88 93 GLU A CA 1
ATOM 724 C C . GLU A 1 93 ? 9.917 -6.624 -17.675 1.00 90.88 93 GLU A C 1
ATOM 726 O O . GLU A 1 93 ? 10.810 -6.799 -16.847 1.00 90.88 93 GLU A O 1
ATOM 731 N N . VAL A 1 94 ? 8.99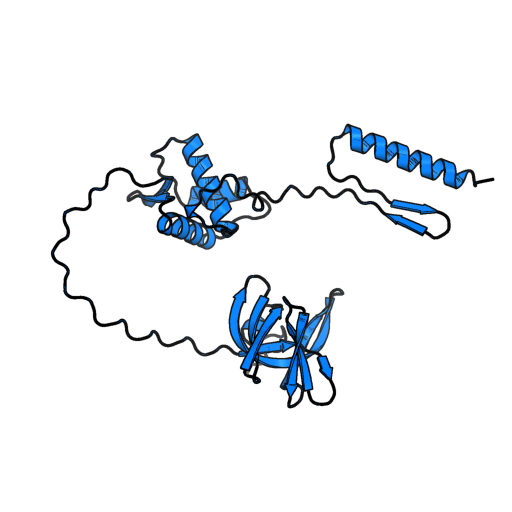3 -5.665 -17.511 1.00 91.62 94 VAL A N 1
ATOM 732 C CA . VAL A 1 94 ? 8.926 -4.817 -16.305 1.00 91.62 94 VAL A CA 1
ATOM 733 C C . VAL A 1 94 ? 8.693 -5.660 -15.046 1.00 91.62 94 VAL A C 1
ATOM 735 O O . VAL A 1 94 ? 9.294 -5.386 -14.010 1.00 91.62 94 VAL A O 1
ATOM 738 N N . ALA A 1 95 ? 7.839 -6.687 -15.107 1.00 91.75 95 ALA A N 1
ATOM 739 C CA . ALA A 1 95 ? 7.568 -7.563 -13.967 1.00 91.75 95 ALA A CA 1
ATOM 740 C C . ALA A 1 95 ? 8.778 -8.448 -13.613 1.00 91.75 95 ALA A C 1
ATOM 742 O O . ALA A 1 95 ? 9.127 -8.560 -12.439 1.00 91.75 95 ALA A O 1
ATOM 743 N N . GLU A 1 96 ? 9.443 -9.022 -14.618 1.00 92.25 96 GLU A N 1
ATOM 744 C CA . GLU A 1 96 ? 10.659 -9.831 -14.473 1.00 92.25 96 GLU A CA 1
ATOM 745 C C . GLU A 1 96 ? 11.818 -9.009 -13.901 1.00 92.25 96 GLU A C 1
ATOM 747 O O . GLU A 1 96 ? 12.453 -9.413 -12.923 1.00 92.25 96 GLU A O 1
ATOM 752 N N . ARG A 1 97 ? 12.073 -7.818 -14.461 1.00 92.50 97 ARG A N 1
ATOM 753 C CA . ARG A 1 97 ? 13.151 -6.951 -13.982 1.00 92.50 97 ARG A CA 1
ATOM 754 C C . ARG A 1 97 ? 12.860 -6.388 -12.594 1.00 92.50 97 ARG A C 1
ATOM 756 O O . ARG A 1 97 ? 13.769 -6.325 -11.775 1.00 92.50 97 ARG A O 1
ATOM 763 N N . TRP A 1 98 ? 11.604 -6.069 -12.279 1.00 92.31 98 TRP A N 1
ATOM 764 C CA . TRP A 1 98 ? 11.199 -5.733 -10.911 1.00 92.31 98 TRP A CA 1
ATOM 765 C C . TRP A 1 98 ? 11.462 -6.900 -9.955 1.00 92.31 98 TRP A C 1
ATOM 767 O O . TRP A 1 98 ? 12.051 -6.681 -8.902 1.00 92.31 98 TRP A O 1
ATOM 777 N N . ALA A 1 99 ? 11.063 -8.130 -10.291 1.00 89.88 99 ALA A N 1
ATOM 778 C CA . ALA A 1 99 ? 11.304 -9.290 -9.430 1.00 89.88 99 ALA A CA 1
ATOM 779 C C . ALA A 1 99 ? 12.807 -9.525 -9.171 1.00 89.88 99 ALA A C 1
ATOM 781 O O . ALA A 1 99 ? 13.177 -9.898 -8.061 1.00 89.88 99 ALA A O 1
ATOM 782 N N . ARG A 1 100 ? 13.670 -9.237 -10.156 1.00 87.44 100 ARG A N 1
ATOM 783 C CA . ARG A 1 100 ? 15.137 -9.271 -10.017 1.00 87.44 100 ARG A CA 1
ATOM 784 C C . ARG A 1 100 ? 15.689 -8.139 -9.144 1.00 87.44 100 ARG A C 1
ATOM 786 O O . ARG A 1 100 ? 16.502 -8.398 -8.265 1.00 87.44 100 ARG A O 1
ATOM 793 N N . ASP A 1 101 ? 15.259 -6.901 -9.382 1.00 84.69 101 ASP A N 1
ATOM 794 C CA . ASP A 1 101 ? 15.747 -5.710 -8.672 1.00 84.69 101 ASP A CA 1
ATOM 795 C C . ASP A 1 101 ? 15.191 -5.617 -7.230 1.00 84.69 101 ASP A C 1
ATOM 797 O O . ASP A 1 101 ? 15.782 -4.960 -6.372 1.00 84.69 101 ASP A O 1
ATOM 801 N N . TYR A 1 102 ? 14.064 -6.284 -6.946 1.00 83.31 102 TYR A N 1
ATOM 802 C CA . TYR A 1 102 ? 13.359 -6.279 -5.659 1.00 83.31 102 TYR A CA 1
ATOM 803 C C . TYR A 1 102 ? 12.916 -7.701 -5.238 1.00 83.31 102 TYR A C 1
ATOM 805 O O . TYR A 1 102 ? 11.712 -7.941 -5.076 1.00 83.31 102 TYR A O 1
ATOM 813 N N . PRO A 1 103 ? 13.850 -8.646 -5.004 1.00 77.06 103 PRO A N 1
ATOM 814 C CA . PRO A 1 103 ? 13.532 -10.064 -4.779 1.00 77.06 103 PRO A CA 1
ATOM 815 C C . PRO A 1 103 ? 12.664 -10.303 -3.536 1.00 77.06 103 PRO A C 1
ATOM 817 O O . PRO A 1 103 ? 11.822 -11.194 -3.522 1.00 77.06 103 PRO A O 1
ATOM 820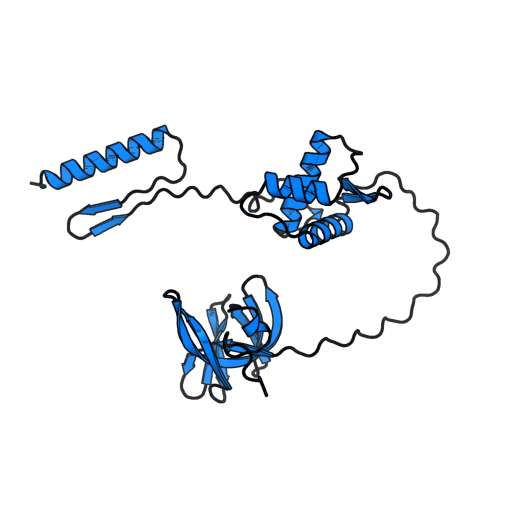 N N . ASN A 1 104 ? 12.792 -9.447 -2.519 1.00 77.62 104 ASN A N 1
ATOM 821 C CA . ASN A 1 104 ? 11.998 -9.510 -1.287 1.00 77.62 104 ASN A CA 1
ATOM 822 C C . ASN A 1 104 ? 10.571 -8.935 -1.437 1.00 77.62 104 ASN A C 1
ATOM 824 O O . ASN A 1 104 ? 9.793 -8.974 -0.486 1.00 77.62 104 ASN A O 1
ATOM 828 N N . LYS A 1 105 ? 10.232 -8.325 -2.584 1.00 79.00 105 LYS A N 1
ATOM 829 C CA . LYS A 1 105 ? 8.939 -7.658 -2.834 1.00 79.00 105 LYS A CA 1
ATOM 830 C C . LYS A 1 105 ? 8.468 -7.852 -4.303 1.00 79.00 105 LYS A C 1
ATOM 832 O O . LYS A 1 105 ? 8.247 -6.843 -4.998 1.00 79.00 105 LYS A O 1
ATOM 837 N N . PRO A 1 106 ? 8.315 -9.104 -4.792 1.00 82.75 106 PRO A N 1
ATOM 838 C CA . PRO A 1 106 ? 7.941 -9.393 -6.179 1.00 82.75 106 PRO A CA 1
ATOM 839 C C . PRO A 1 106 ? 6.537 -8.853 -6.513 1.00 82.75 106 PRO A C 1
ATOM 841 O O . PRO A 1 106 ? 5.654 -8.843 -5.649 1.00 82.75 106 PRO A O 1
ATOM 844 N N . PRO A 1 107 ? 6.294 -8.372 -7.745 1.00 87.62 107 PRO A N 1
ATOM 845 C CA . PRO A 1 107 ? 5.036 -7.720 -8.082 1.00 87.62 107 PRO A CA 1
ATOM 846 C C . PRO A 1 107 ? 3.946 -8.708 -8.519 1.00 87.62 107 PRO A C 1
ATOM 848 O O . PRO A 1 107 ? 4.193 -9.642 -9.279 1.00 87.62 107 PRO A O 1
ATOM 851 N N . LYS A 1 108 ? 2.688 -8.430 -8.152 1.00 90.50 108 LYS A N 1
ATOM 852 C CA . LYS A 1 108 ? 1.530 -9.059 -8.812 1.00 90.50 108 LYS A CA 1
ATOM 853 C C . LYS A 1 108 ? 1.345 -8.462 -10.214 1.00 90.50 108 LYS A C 1
ATOM 855 O O . LYS A 1 108 ? 1.503 -7.254 -10.404 1.00 90.50 108 LYS A O 1
ATOM 860 N N . LYS A 1 109 ? 0.932 -9.286 -11.185 1.00 84.94 109 LYS A N 1
ATOM 861 C CA . LYS A 1 109 ? 0.726 -8.900 -12.600 1.00 84.94 109 LYS A CA 1
ATOM 862 C C . LYS A 1 109 ? -0.134 -7.640 -12.764 1.00 84.94 109 LYS A C 1
ATOM 864 O O . LYS A 1 109 ? 0.208 -6.755 -13.548 1.00 84.94 109 LYS A O 1
ATOM 869 N N . ASP A 1 110 ? -1.219 -7.525 -12.001 1.00 90.06 110 ASP A N 1
ATOM 870 C CA . ASP A 1 110 ? -2.115 -6.368 -12.088 1.00 90.06 110 ASP A CA 1
ATOM 871 C C . ASP A 1 110 ? -1.571 -5.125 -11.373 1.00 90.06 110 ASP A C 1
ATOM 873 O O . ASP A 1 110 ? -1.822 -4.014 -11.833 1.00 90.06 110 ASP A O 1
ATOM 877 N N . THR A 1 111 ? -0.724 -5.286 -10.349 1.00 91.88 111 THR A N 1
ATOM 878 C CA . THR A 1 111 ? 0.028 -4.173 -9.742 1.00 91.88 111 THR A CA 1
ATOM 879 C C . THR A 1 111 ? 0.974 -3.531 -10.757 1.00 91.88 111 THR A C 1
ATOM 881 O O . THR A 1 111 ? 1.023 -2.305 -10.840 1.00 91.88 111 THR A O 1
ATOM 884 N N . VAL A 1 112 ? 1.666 -4.329 -11.584 1.00 90.88 112 VAL A N 1
ATOM 885 C CA . VAL A 1 112 ? 2.513 -3.802 -12.673 1.00 90.88 112 VAL A CA 1
ATOM 886 C C . VAL A 1 112 ? 1.663 -3.042 -13.692 1.00 90.88 112 VAL A C 1
ATOM 888 O O . VAL A 1 112 ? 1.952 -1.885 -13.985 1.00 90.88 112 VAL A O 1
ATOM 891 N N . LYS A 1 113 ? 0.562 -3.634 -14.181 1.00 90.00 113 LYS A N 1
ATOM 892 C CA . LYS A 1 113 ? -0.358 -2.954 -15.115 1.00 90.00 113 LYS A CA 1
ATOM 893 C C . LYS A 1 113 ? -0.907 -1.641 -14.545 1.00 90.00 113 LYS A C 1
ATOM 895 O O . LYS A 1 113 ? -1.011 -0.658 -15.276 1.00 90.00 113 LYS A O 1
ATOM 900 N N . GLN A 1 114 ? -1.282 -1.617 -13.265 1.00 92.19 114 GLN A N 1
ATOM 901 C CA . GLN A 1 114 ? -1.815 -0.429 -12.598 1.00 92.19 114 GLN A CA 1
ATOM 902 C C . GLN A 1 114 ? -0.746 0.659 -12.455 1.00 92.19 114 GLN A C 1
ATOM 904 O O . GLN A 1 114 ? -1.028 1.815 -12.763 1.00 92.19 114 GLN A O 1
ATOM 909 N N . ALA A 1 115 ? 0.479 0.299 -12.059 1.00 92.19 115 ALA A N 1
ATOM 910 C CA . ALA A 1 115 ? 1.594 1.237 -11.962 1.00 92.19 115 ALA A CA 1
ATOM 911 C C . ALA A 1 115 ? 1.961 1.829 -13.336 1.00 92.19 115 ALA A C 1
ATOM 913 O O . ALA A 1 115 ? 2.096 3.041 -13.463 1.00 92.19 115 ALA A O 1
ATOM 914 N N . LEU A 1 116 ? 2.012 1.008 -14.390 1.00 92.12 116 LEU A N 1
ATOM 915 C CA . LEU A 1 116 ? 2.254 1.470 -15.762 1.00 92.12 116 LEU A CA 1
ATOM 916 C C . LEU A 1 116 ? 1.153 2.433 -16.250 1.00 92.12 116 LEU A C 1
ATOM 918 O O . LEU A 1 116 ? 1.451 3.527 -16.730 1.00 92.12 116 LEU A O 1
ATOM 922 N N . ARG A 1 117 ? -0.131 2.104 -16.030 1.00 89.69 117 ARG A N 1
ATOM 923 C CA . ARG A 1 117 ? -1.256 3.027 -16.300 1.00 89.69 117 ARG A CA 1
ATOM 924 C C . ARG A 1 117 ? -1.108 4.355 -15.547 1.00 89.69 117 ARG A C 1
ATOM 926 O O . ARG A 1 117 ? -1.367 5.406 -16.129 1.00 89.69 117 ARG A O 1
ATOM 933 N N . GLN A 1 118 ? -0.667 4.312 -14.289 1.00 90.25 118 GLN A N 1
ATOM 934 C CA . GLN A 1 118 ? -0.425 5.496 -13.461 1.00 90.25 118 GLN A CA 1
ATOM 935 C C . GLN A 1 118 ? 0.756 6.355 -13.943 1.00 90.25 118 GLN A C 1
ATOM 937 O O . GLN A 1 118 ? 0.708 7.567 -13.737 1.00 90.25 118 GLN A O 1
ATOM 942 N N . LEU A 1 119 ? 1.774 5.772 -14.589 1.00 90.19 119 LEU A N 1
ATOM 943 C CA . LEU A 1 119 ? 2.856 6.521 -15.247 1.00 90.19 119 LEU A CA 1
ATOM 944 C C . LEU A 1 119 ? 2.366 7.224 -16.521 1.00 90.19 119 LEU A C 1
ATOM 946 O O . LEU A 1 119 ? 2.724 8.379 -16.745 1.00 90.19 119 LEU A O 1
ATOM 950 N N . ARG A 1 120 ? 1.483 6.585 -17.305 1.00 90.19 120 ARG A N 1
ATOM 951 C CA . ARG A 1 120 ? 0.861 7.215 -18.489 1.00 90.19 120 ARG A CA 1
ATOM 952 C C . ARG A 1 120 ? -0.077 8.358 -18.146 1.00 90.19 120 ARG A C 1
ATOM 954 O O . ARG A 1 120 ? -0.017 9.394 -18.791 1.00 90.19 120 ARG A O 1
ATOM 961 N N . GLN A 1 121 ? -0.882 8.212 -17.096 1.00 87.38 121 GLN A N 1
ATOM 962 C CA . GLN A 1 121 ? -1.716 9.304 -16.571 1.00 87.38 121 GLN A CA 1
ATOM 963 C C . GLN A 1 121 ? -0.909 10.525 -16.096 1.00 87.38 121 GLN A C 1
ATOM 965 O O . GLN A 1 121 ? -1.485 11.585 -15.896 1.00 87.38 121 GLN A O 1
ATOM 970 N N . ARG A 1 122 ? 0.405 10.371 -15.891 1.00 85.75 122 ARG A N 1
ATOM 971 C CA . ARG A 1 122 ? 1.335 11.424 -15.463 1.00 85.75 122 ARG A CA 1
ATOM 972 C C . ARG A 1 122 ? 2.320 11.836 -16.564 1.00 85.75 122 ARG A C 1
ATOM 974 O O . ARG A 1 122 ? 3.267 12.556 -16.282 1.00 85.75 122 ARG A O 1
ATOM 981 N N . HIS A 1 123 ? 2.129 11.355 -17.795 1.00 86.31 123 HIS A N 1
ATOM 982 C CA . HIS A 1 123 ? 2.997 11.627 -18.949 1.00 86.31 123 HIS A CA 1
ATOM 983 C C . HIS A 1 123 ? 4.482 11.236 -18.758 1.00 86.31 123 HIS A C 1
ATOM 985 O O . HIS A 1 123 ? 5.357 11.769 -19.434 1.00 86.31 123 HIS A O 1
ATOM 991 N N . VAL A 1 124 ? 4.774 10.281 -17.863 1.00 86.50 124 VAL A N 1
ATOM 992 C CA . VAL A 1 124 ? 6.142 9.779 -17.591 1.00 86.50 124 VAL A CA 1
ATOM 993 C C . VAL A 1 124 ? 6.504 8.572 -18.471 1.00 86.50 124 VAL A C 1
ATOM 995 O O . VAL A 1 124 ? 7.676 8.260 -18.673 1.00 86.50 124 VAL A O 1
ATOM 998 N N . ALA A 1 125 ? 5.499 7.882 -19.006 1.00 88.38 125 ALA A N 1
ATOM 999 C CA . ALA A 1 125 ? 5.637 6.817 -19.994 1.00 88.38 125 ALA A CA 1
ATOM 1000 C C . ALA A 1 125 ? 4.394 6.801 -20.892 1.00 88.38 125 ALA A C 1
ATOM 1002 O O . ALA A 1 125 ? 3.331 7.257 -20.471 1.00 88.38 125 ALA A O 1
ATOM 1003 N N . TYR A 1 126 ? 4.474 6.225 -22.087 1.00 87.12 126 TYR A N 1
ATOM 1004 C CA . TYR A 1 126 ? 3.315 6.041 -22.963 1.00 87.12 126 TYR A CA 1
ATOM 1005 C C . TYR A 1 126 ? 3.196 4.598 -23.454 1.00 87.12 126 TYR A C 1
ATOM 1007 O O . TYR A 1 126 ? 4.152 3.823 -23.439 1.00 87.12 126 TYR A O 1
ATOM 1015 N N . SER A 1 127 ? 1.977 4.214 -23.833 1.00 86.25 127 SER A N 1
ATOM 1016 C CA . SER A 1 127 ? 1.689 2.910 -24.432 1.00 86.25 127 SER A CA 1
ATOM 1017 C C . SER A 1 127 ? 1.925 2.981 -25.938 1.00 86.25 127 SER A C 1
ATOM 1019 O O . SER A 1 127 ? 1.322 3.831 -26.585 1.00 86.25 127 SER A O 1
ATOM 1021 N N . SER A 1 128 ? 2.760 2.090 -26.468 1.00 83.88 128 SER A N 1
ATOM 1022 C CA . SER A 1 128 ? 3.032 1.934 -27.902 1.00 83.88 128 SER A CA 1
ATOM 1023 C C . SER A 1 128 ? 2.114 0.874 -28.523 1.00 83.88 128 SER A C 1
ATOM 1025 O O . SER A 1 128 ? 1.792 -0.130 -27.875 1.00 83.88 128 SER A O 1
ATOM 1027 N N . ASP A 1 129 ? 1.756 1.060 -29.795 1.00 79.12 129 ASP A N 1
ATOM 1028 C CA . ASP A 1 129 ? 0.898 0.157 -30.579 1.00 79.12 129 ASP A CA 1
ATOM 1029 C C . ASP A 1 129 ? 1.463 -1.268 -30.692 1.00 79.12 129 ASP A C 1
ATOM 1031 O O . ASP A 1 129 ? 0.714 -2.245 -30.744 1.00 79.12 129 ASP A O 1
ATOM 1035 N N . ALA A 1 130 ? 2.786 -1.423 -30.560 1.00 78.12 130 ALA A N 1
ATOM 1036 C CA . ALA A 1 130 ? 3.479 -2.708 -30.426 1.00 78.12 130 ALA A CA 1
ATOM 1037 C C . ALA A 1 130 ? 3.209 -3.440 -29.081 1.00 78.12 130 ALA A C 1
ATOM 1039 O O . ALA A 1 130 ? 3.965 -4.327 -28.673 1.00 78.12 130 ALA A O 1
ATO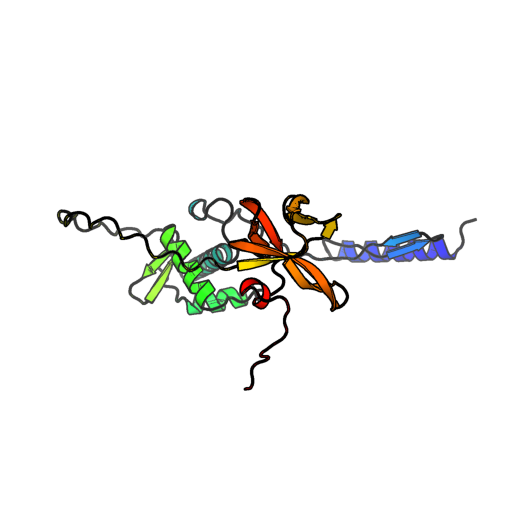M 1040 N N . ARG A 1 131 ? 2.121 -3.085 -28.377 1.00 78.69 131 ARG A N 1
ATOM 1041 C CA . ARG A 1 131 ? 1.661 -3.637 -27.085 1.00 78.69 131 ARG A CA 1
ATOM 1042 C C . ARG A 1 131 ? 2.696 -3.519 -25.956 1.00 78.69 131 ARG A C 1
ATOM 1044 O O . ARG A 1 131 ? 2.736 -4.352 -25.045 1.00 78.69 131 ARG A O 1
ATOM 1051 N N . GLY A 1 132 ? 3.516 -2.473 -26.006 1.00 85.38 132 GLY A N 1
ATOM 1052 C CA . GLY A 1 132 ? 4.559 -2.182 -25.023 1.00 85.38 132 GLY A CA 1
ATOM 1053 C C . GLY A 1 132 ? 4.475 -0.768 -24.453 1.00 85.38 132 GLY A C 1
ATOM 1054 O O . GLY A 1 132 ? 3.504 -0.044 -24.666 1.00 85.38 132 GLY A O 1
ATOM 1055 N N . TRP A 1 133 ? 5.503 -0.400 -23.699 1.00 88.44 133 TRP A N 1
ATOM 1056 C CA . TRP A 1 133 ? 5.619 0.856 -22.969 1.00 88.44 133 TRP A CA 1
ATOM 1057 C C . TRP A 1 133 ? 6.943 1.517 -23.317 1.00 88.44 133 TRP A C 1
ATOM 1059 O O . TRP A 1 133 ? 7.985 0.875 -23.215 1.00 88.44 133 TRP A O 1
ATOM 1069 N N . VAL A 1 134 ? 6.902 2.790 -23.692 1.00 85.31 134 VAL A N 1
ATOM 1070 C CA . VAL A 1 134 ? 8.100 3.611 -23.900 1.00 85.31 134 VAL A CA 1
ATOM 1071 C C . VAL A 1 134 ? 8.186 4.609 -22.751 1.00 85.31 134 VAL A C 1
ATOM 1073 O O . VAL A 1 134 ? 7.168 5.139 -22.297 1.00 85.31 134 VAL A O 1
ATOM 1076 N N . PHE A 1 135 ? 9.390 4.819 -22.224 1.00 83.25 135 PHE A N 1
ATOM 1077 C CA . PHE A 1 135 ? 9.627 5.705 -21.087 1.00 83.25 135 PHE A CA 1
ATOM 1078 C C . PHE A 1 135 ? 10.032 7.101 -21.560 1.00 83.25 135 PHE A C 1
ATOM 1080 O O . PHE A 1 135 ? 10.952 7.255 -22.361 1.00 83.25 135 PHE A O 1
ATOM 1087 N N . GLY A 1 136 ? 9.393 8.120 -20.991 1.00 75.50 136 GLY A N 1
ATOM 1088 C CA . GLY A 1 136 ? 9.543 9.517 -21.375 1.00 75.50 136 GLY A CA 1
ATOM 1089 C C . GLY A 1 136 ? 8.212 10.153 -21.774 1.00 75.50 136 GLY A C 1
ATOM 1090 O O . GLY A 1 136 ? 7.158 9.511 -21.789 1.00 75.50 136 GLY A O 1
ATOM 1091 N N . ARG A 1 137 ? 8.282 11.443 -22.106 1.00 64.31 137 ARG A N 1
ATOM 1092 C CA . ARG A 1 137 ? 7.181 12.184 -22.728 1.00 64.31 137 ARG A CA 1
ATOM 1093 C C . ARG A 1 137 ? 7.175 11.871 -24.224 1.00 64.31 137 ARG A C 1
ATOM 1095 O O . ARG A 1 137 ? 8.229 11.916 -24.851 1.00 64.31 137 ARG A O 1
ATOM 1102 N N . GLN A 1 138 ? 6.002 11.594 -24.784 1.00 62.03 138 GLN A N 1
ATOM 1103 C CA . GLN A 1 138 ? 5.823 11.392 -26.221 1.00 62.03 138 GLN A CA 1
ATOM 1104 C C . GLN A 1 138 ? 6.210 12.676 -26.971 1.00 62.03 138 GLN A C 1
ATOM 1106 O O . GLN A 1 138 ? 5.531 13.695 -26.843 1.00 62.03 138 GLN A O 1
ATOM 1111 N N . GLN A 1 139 ? 7.310 12.645 -27.723 1.00 49.69 139 GLN A N 1
ATOM 1112 C CA . GLN A 1 139 ? 7.665 13.729 -28.637 1.00 49.69 139 GLN A CA 1
ATOM 1113 C C . GLN A 1 139 ? 6.958 13.497 -29.976 1.00 49.69 139 GLN A C 1
ATOM 1115 O O . GLN A 1 139 ? 7.033 12.407 -30.533 1.00 49.69 139 GLN A O 1
ATOM 1120 N N . GLY A 1 140 ? 6.281 14.520 -30.501 1.00 47.94 140 GLY A N 1
ATOM 1121 C CA . GLY A 1 140 ? 5.874 14.521 -31.908 1.00 47.94 140 GLY A CA 1
ATOM 1122 C C . GLY A 1 140 ? 4.614 13.735 -32.288 1.00 47.94 140 GLY A C 1
ATOM 1123 O O . GLY A 1 140 ? 4.559 13.211 -33.393 1.00 47.94 140 GLY A O 1
ATOM 1124 N N . THR A 1 141 ? 3.560 13.727 -31.466 1.00 39.97 141 THR A N 1
ATOM 1125 C CA . THR A 1 141 ? 2.197 13.696 -32.036 1.00 39.97 141 THR A CA 1
ATOM 1126 C C . THR A 1 141 ? 1.574 15.074 -31.926 1.00 39.97 141 THR A C 1
ATOM 1128 O O . THR A 1 141 ? 0.975 15.423 -30.908 1.00 39.97 141 THR A O 1
ATOM 1131 N N . LEU A 1 142 ? 1.706 15.841 -33.010 1.00 36.84 142 LEU A N 1
ATOM 1132 C CA . LEU A 1 142 ? 0.683 16.813 -33.375 1.00 36.84 142 LEU A CA 1
ATOM 1133 C C . LEU A 1 142 ? -0.653 16.065 -33.377 1.00 36.84 142 LEU A C 1
ATOM 1135 O O . LEU A 1 142 ? -0.794 15.052 -34.065 1.00 36.84 142 LEU A O 1
ATOM 1139 N N . PHE A 1 143 ? -1.614 16.541 -32.591 1.00 39.47 143 PHE A N 1
ATOM 1140 C CA . PHE A 1 143 ? -2.996 16.128 -32.784 1.00 39.47 143 PHE A CA 1
ATOM 1141 C C . PHE A 1 143 ? -3.389 16.508 -34.223 1.00 39.47 143 PHE A C 1
ATOM 1143 O O . PHE A 1 143 ? -3.055 17.623 -34.643 1.00 39.47 143 PHE A O 1
ATOM 1150 N N . PRO A 1 144 ? -4.103 15.656 -34.987 1.00 39.25 144 PRO A N 1
ATOM 1151 C CA . PRO A 1 144 ? -4.914 16.193 -36.072 1.00 39.25 144 PRO A CA 1
ATOM 1152 C C . PRO A 1 144 ? -5.833 17.271 -35.478 1.00 39.25 144 PRO A C 1
ATOM 1154 O O . PRO A 1 144 ? -6.239 17.166 -34.317 1.00 39.25 144 PRO A O 1
ATOM 1157 N N . ALA A 1 145 ? -6.088 18.336 -36.242 1.00 37.44 145 ALA A N 1
ATOM 1158 C CA . ALA A 1 145 ? -6.868 19.479 -35.769 1.00 37.44 145 ALA A CA 1
ATOM 1159 C C . ALA A 1 145 ? -8.202 19.018 -35.147 1.00 37.44 145 ALA A C 1
ATOM 1161 O O . ALA A 1 145 ? -8.770 18.035 -35.630 1.00 37.44 145 ALA A O 1
ATOM 1162 N N . PRO A 1 146 ? -8.700 19.687 -34.090 1.00 41.59 146 PRO A N 1
ATOM 1163 C CA . PRO A 1 146 ? -9.940 19.277 -33.450 1.00 41.59 146 PRO A CA 1
ATOM 1164 C C . PRO A 1 146 ? -11.082 19.303 -34.469 1.00 41.59 146 PRO A C 1
ATOM 1166 O O . PRO A 1 146 ? -11.441 20.365 -34.982 1.00 41.59 146 PRO A O 1
ATOM 1169 N N . GLU A 1 147 ? -11.668 18.135 -34.742 1.00 57.81 147 GLU A N 1
ATOM 1170 C CA . GLU A 1 147 ? -13.020 18.085 -35.292 1.00 57.81 147 GLU A CA 1
ATOM 1171 C C . GLU A 1 147 ? -13.947 18.849 -34.331 1.00 57.81 147 GLU A C 1
ATOM 1173 O O . GLU A 1 147 ? -13.758 18.762 -33.111 1.00 57.81 147 GLU A O 1
ATOM 1178 N N . PRO A 1 148 ? -14.915 19.632 -34.843 1.00 49.12 148 PRO A N 1
ATOM 1179 C CA . PRO A 1 148 ? -15.812 20.406 -33.993 1.00 49.12 148 PRO A CA 1
ATOM 1180 C C . PRO A 1 148 ? -16.528 19.475 -33.010 1.00 49.12 148 PRO A C 1
ATOM 1182 O O . PRO A 1 148 ? -17.109 18.470 -33.424 1.00 49.12 148 PRO A O 1
ATOM 1185 N N . GLU A 1 149 ? -16.457 19.800 -31.714 1.00 54.28 149 GLU A N 1
ATOM 1186 C CA . GLU A 1 149 ? -16.934 18.920 -30.642 1.00 54.28 149 GLU A CA 1
ATOM 1187 C C . GLU A 1 149 ? -18.376 18.446 -30.902 1.00 54.28 149 GLU A C 1
ATOM 1189 O O . GLU A 1 149 ? -19.281 19.282 -31.020 1.00 54.28 149 GLU A O 1
ATOM 1194 N N . PRO A 1 150 ? -18.646 17.125 -30.925 1.00 56.47 150 PRO A N 1
ATOM 1195 C CA . PRO A 1 150 ? -20.011 16.656 -30.765 1.00 56.47 150 PRO A CA 1
ATOM 1196 C C . PRO A 1 150 ? -20.507 17.121 -29.391 1.00 56.47 150 PRO A C 1
ATOM 1198 O O . PRO A 1 150 ? -19.787 17.006 -28.397 1.00 56.47 150 PRO A O 1
ATOM 1201 N N . ALA A 1 151 ? -21.727 17.667 -29.357 1.00 54.16 151 ALA A N 1
ATOM 1202 C CA . ALA A 1 151 ? -22.283 18.360 -28.194 1.00 54.16 151 ALA A CA 1
ATOM 1203 C C . ALA A 1 151 ? -22.061 17.585 -26.876 1.00 54.16 151 ALA A C 1
ATOM 1205 O O . ALA A 1 151 ? -22.209 16.356 -26.861 1.00 54.16 151 ALA A O 1
ATOM 1206 N N . PRO A 1 152 ? -21.725 18.281 -25.769 1.00 54.59 152 PRO A N 1
ATOM 1207 C CA . PRO A 1 152 ? -21.266 17.639 -24.546 1.00 54.59 152 PRO A CA 1
ATOM 1208 C C . PRO A 1 152 ? -22.280 16.594 -24.065 1.00 54.59 152 PRO A C 1
ATOM 1210 O O . PRO A 1 152 ? -23.474 16.900 -23.969 1.00 54.59 152 PRO A O 1
ATOM 1213 N N . PRO A 1 153 ? -21.838 15.360 -23.752 1.00 57.81 153 PRO A N 1
ATOM 1214 C CA . PRO A 1 153 ? -22.747 14.323 -23.297 1.00 57.81 153 PRO A CA 1
ATOM 1215 C C . PRO A 1 153 ? -23.454 14.787 -22.016 1.00 57.81 153 PRO A C 1
ATOM 1217 O O . PRO A 1 153 ? -22.818 15.421 -21.165 1.00 57.81 153 PRO A O 1
ATOM 1220 N N . PRO A 1 154 ? -24.752 14.470 -21.843 1.00 58.50 154 PRO A N 1
ATOM 1221 C CA . PRO A 1 154 ? -25.492 14.868 -20.653 1.00 58.50 154 PRO A CA 1
ATOM 1222 C C . PRO A 1 154 ? -24.767 14.372 -19.393 1.00 58.50 154 PRO A C 1
ATOM 1224 O O . PRO A 1 154 ? -24.165 13.290 -19.428 1.00 58.50 154 PRO A O 1
ATOM 1227 N N . PRO A 1 155 ? -24.812 15.137 -18.283 1.00 54.22 155 PRO A N 1
ATOM 1228 C CA . PRO A 1 155 ? -24.024 14.854 -17.091 1.00 54.22 155 PRO A CA 1
ATOM 1229 C C . PRO A 1 155 ? -24.218 13.402 -16.668 1.00 54.22 155 PRO A C 1
ATOM 1231 O O . PRO A 1 155 ? -25.348 12.937 -16.490 1.00 54.22 155 PRO A O 1
ATOM 1234 N N . ALA A 1 156 ? -23.102 12.677 -16.557 1.00 53.28 156 ALA A N 1
ATOM 1235 C CA . ALA A 1 156 ? -23.128 11.243 -16.325 1.00 53.28 156 ALA A CA 1
ATOM 1236 C C . ALA A 1 156 ? -23.964 10.955 -15.074 1.00 53.28 156 ALA A C 1
ATOM 1238 O O . ALA A 1 156 ? -23.626 11.434 -13.987 1.00 53.28 156 ALA A O 1
ATOM 1239 N N . ARG A 1 157 ? -25.058 10.190 -15.238 1.00 57.59 157 ARG A N 1
ATOM 1240 C CA . ARG A 1 157 ? -25.951 9.836 -14.126 1.00 57.59 157 ARG A CA 1
ATOM 1241 C C . ARG A 1 157 ? -25.094 9.345 -12.957 1.00 57.59 157 ARG A C 1
ATOM 1243 O O . ARG A 1 157 ? -24.204 8.519 -13.201 1.00 57.59 157 ARG A O 1
ATOM 1250 N N . PRO A 1 158 ? -25.314 9.841 -11.724 1.00 50.59 158 PRO A N 1
ATOM 1251 C CA . PRO A 1 158 ? -24.479 9.477 -10.591 1.00 50.59 158 PRO A CA 1
ATOM 1252 C C . PRO A 1 158 ? -24.454 7.956 -10.489 1.00 50.59 158 PRO A C 1
ATOM 1254 O O . PRO A 1 158 ? -25.500 7.323 -10.336 1.00 50.59 158 PRO A O 1
ATOM 1257 N N . LYS A 1 159 ? -23.259 7.370 -10.643 1.00 47.25 159 LYS A N 1
ATOM 1258 C CA . LYS A 1 159 ? -23.088 5.920 -10.527 1.00 47.25 159 LYS A CA 1
ATOM 1259 C C . LYS A 1 159 ? -23.690 5.502 -9.186 1.00 47.25 159 LYS A C 1
ATOM 1261 O O . LYS A 1 159 ? -23.377 6.167 -8.192 1.00 47.25 159 LYS A O 1
ATOM 1266 N N . PRO A 1 160 ? -24.533 4.453 -9.139 1.00 43.84 160 PRO A N 1
ATOM 1267 C CA . PRO A 1 160 ? -25.106 4.004 -7.881 1.00 43.84 160 PRO A CA 1
ATOM 1268 C C . PRO A 1 160 ? -23.954 3.775 -6.907 1.00 43.84 160 PRO A C 1
ATOM 1270 O O . PRO A 1 160 ? -22.994 3.068 -7.233 1.00 43.84 160 PRO A O 1
ATOM 1273 N N . ARG A 1 161 ? -24.004 4.447 -5.749 1.00 49.88 161 ARG A N 1
ATOM 1274 C CA . ARG A 1 161 ? -23.000 4.223 -4.709 1.00 49.88 161 ARG A CA 1
ATOM 1275 C C . ARG A 1 161 ? -23.027 2.724 -4.399 1.00 49.88 161 ARG A C 1
ATOM 1277 O O . ARG A 1 161 ? -24.125 2.191 -4.224 1.00 49.88 161 ARG A O 1
ATOM 1284 N N . PRO A 1 162 ? -21.873 2.031 -4.354 1.00 50.00 162 PRO A N 1
ATOM 1285 C CA . PRO A 1 162 ? -21.864 0.666 -3.852 1.00 50.00 162 PRO A CA 1
ATOM 1286 C C . PRO A 1 162 ? -22.497 0.671 -2.451 1.00 50.00 162 PRO A C 1
ATOM 1288 O O . PRO A 1 162 ? -22.325 1.662 -1.732 1.00 50.00 162 PRO A O 1
ATOM 1291 N N . PRO A 1 163 ? -23.244 -0.381 -2.071 1.00 56.59 163 PRO A N 1
ATOM 1292 C CA . PRO A 1 163 ? -23.927 -0.416 -0.784 1.00 56.59 163 PRO A CA 1
ATOM 1293 C C . PRO A 1 163 ? -22.929 -0.135 0.339 1.00 56.59 163 PRO A C 1
ATOM 1295 O O . PRO A 1 163 ? -21.812 -0.664 0.326 1.00 56.59 163 PRO A O 1
ATOM 1298 N N . ALA A 1 164 ? -23.331 0.727 1.275 1.00 63.94 164 ALA A N 1
ATOM 1299 C CA . ALA A 1 164 ? -22.519 1.123 2.416 1.00 63.94 164 ALA A CA 1
ATOM 1300 C C . ALA A 1 164 ? -22.096 -0.132 3.191 1.00 63.9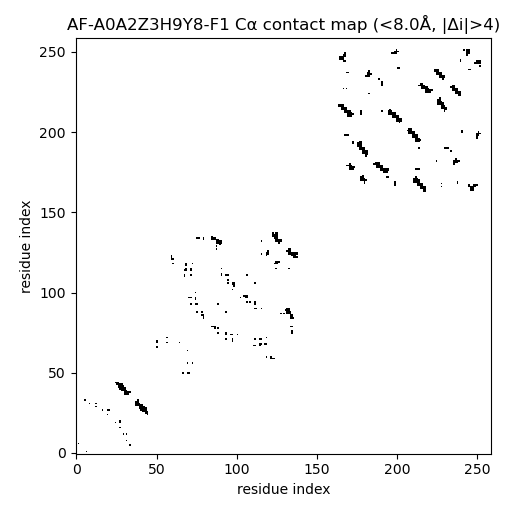4 164 ALA A C 1
ATOM 1302 O O . ALA A 1 164 ? -22.918 -0.796 3.824 1.00 63.94 164 ALA A O 1
ATOM 1303 N N . ARG A 1 165 ? -20.816 -0.502 3.088 1.00 80.75 165 ARG A N 1
ATOM 1304 C CA . ARG A 1 165 ? -20.293 -1.698 3.751 1.00 80.75 165 ARG A CA 1
ATOM 1305 C C . 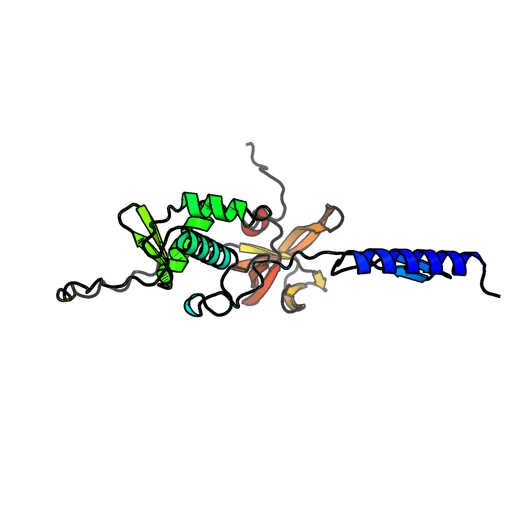ARG A 1 165 ? -20.137 -1.391 5.230 1.00 80.75 165 ARG A C 1
ATOM 1307 O O . ARG A 1 165 ? -19.491 -0.410 5.584 1.00 80.75 165 ARG A O 1
ATOM 1314 N N . THR A 1 166 ? -20.710 -2.219 6.094 1.00 86.88 166 THR A N 1
ATOM 1315 C CA . THR A 1 166 ? -20.534 -2.062 7.540 1.00 86.88 166 THR A CA 1
ATOM 1316 C C . THR A 1 166 ? -19.359 -2.885 8.038 1.00 86.88 166 THR A C 1
ATOM 1318 O O . THR A 1 166 ? -19.239 -4.050 7.669 1.00 86.88 166 THR A O 1
ATOM 1321 N N . VAL A 1 167 ? -18.556 -2.309 8.925 1.00 90.94 167 VAL A N 1
ATOM 1322 C CA . VAL A 1 167 ? -17.417 -2.949 9.592 1.00 90.94 167 VAL A CA 1
ATOM 1323 C C . VAL A 1 167 ? -17.563 -2.797 11.105 1.00 90.94 167 VAL A C 1
ATOM 1325 O O . VAL A 1 167 ? -18.163 -1.834 11.586 1.00 90.94 167 VAL A O 1
ATOM 1328 N N . TRP A 1 168 ? -17.029 -3.754 11.859 1.00 90.38 168 TRP A N 1
ATOM 1329 C CA . TRP A 1 168 ? -16.963 -3.684 13.316 1.00 90.38 168 TRP A CA 1
ATOM 1330 C C . TRP A 1 168 ? -15.695 -2.964 13.756 1.00 90.38 168 TRP A C 1
ATOM 1332 O O . TRP A 1 168 ? -14.605 -3.271 13.279 1.00 90.38 168 TRP A O 1
ATOM 1342 N N . VAL A 1 169 ? -15.818 -2.015 14.673 1.00 89.25 169 VAL A N 1
ATOM 1343 C CA . VAL A 1 169 ? -14.691 -1.264 15.222 1.00 89.25 169 VAL A CA 1
ATOM 1344 C C . VAL A 1 169 ? -14.473 -1.717 16.666 1.00 89.25 169 VAL A C 1
ATOM 1346 O O . VAL A 1 169 ? -15.402 -1.571 17.461 1.00 89.25 169 VAL A O 1
ATOM 1349 N N . PRO A 1 170 ? -13.305 -2.294 17.013 1.00 88.62 170 PRO A N 1
ATOM 1350 C CA . PRO A 1 170 ? -12.989 -2.654 18.390 1.00 88.62 170 PRO A CA 1
ATOM 1351 C C . PRO A 1 170 ? -12.872 -1.405 19.267 1.00 88.62 170 PRO A C 1
ATOM 1353 O O . PRO A 1 170 ? -12.378 -0.371 18.816 1.00 88.62 170 PRO A O 1
ATOM 1356 N N . GLY A 1 171 ? -13.266 -1.544 20.527 1.00 84.75 171 GLY A N 1
ATOM 1357 C CA . GLY A 1 171 ? -13.107 -0.532 21.564 1.00 84.75 171 GLY A CA 1
ATOM 1358 C C . GLY A 1 171 ? -13.058 -1.156 22.957 1.00 84.75 171 GLY A C 1
ATOM 1359 O O . GLY A 1 171 ? -13.078 -2.380 23.114 1.00 84.75 171 GLY A O 1
ATOM 1360 N N . GLU A 1 172 ? -13.000 -0.302 23.968 1.00 84.44 172 GLU A N 1
ATOM 1361 C CA . GLU A 1 172 ? -13.037 -0.674 25.383 1.00 84.44 172 GLU A CA 1
ATOM 1362 C C . GLU A 1 172 ? -14.397 -0.285 25.982 1.00 84.44 172 GLU A C 1
ATOM 1364 O O . GLU A 1 172 ? -15.087 0.577 25.444 1.00 84.44 172 GLU A O 1
ATOM 1369 N N . LEU A 1 173 ? -14.842 -0.966 27.040 1.00 80.38 173 LEU A N 1
ATOM 1370 C CA . LEU A 1 173 ? -16.125 -0.664 27.681 1.00 80.38 173 LEU A CA 1
ATOM 1371 C C . LEU A 1 173 ? -15.892 0.294 28.853 1.00 80.38 173 LEU A C 1
ATOM 1373 O O . LEU A 1 173 ? -15.198 -0.078 29.799 1.00 80.38 173 LEU A O 1
ATOM 1377 N N . GLU A 1 174 ? -16.518 1.468 28.821 1.00 77.75 174 GLU A N 1
ATOM 1378 C CA . GLU A 1 174 ? -16.514 2.426 29.929 1.00 77.75 174 GLU A CA 1
ATOM 1379 C C . GLU A 1 174 ? -17.962 2.754 30.311 1.00 77.75 174 GLU A C 1
ATOM 1381 O O . GLU A 1 174 ? -18.717 3.354 29.545 1.00 77.75 174 GLU A O 1
ATOM 1386 N N . GLY A 1 175 ? -18.392 2.260 31.477 1.00 80.44 175 GLY A N 1
ATOM 1387 C CA . GLY A 1 175 ? -19.803 2.276 31.870 1.00 80.44 175 GLY A CA 1
ATOM 1388 C C . GLY A 1 175 ? -20.686 1.535 30.857 1.00 80.44 175 GLY A C 1
ATOM 1389 O O . GLY A 1 175 ? -20.518 0.335 30.635 1.00 80.44 175 GLY A O 1
ATOM 1390 N N . GLU A 1 176 ? -21.623 2.262 30.245 1.00 81.56 176 GLU A N 1
ATOM 1391 C CA . GLU A 1 176 ? -22.514 1.770 29.181 1.00 81.56 176 GLU A CA 1
ATOM 1392 C C . GLU A 1 176 ? -22.080 2.209 27.767 1.00 81.56 176 GLU A C 1
ATOM 1394 O O . GLU A 1 176 ? -22.784 1.945 26.790 1.00 81.56 176 GLU A O 1
ATOM 1399 N N . ALA A 1 177 ? -20.934 2.880 27.624 1.00 83.00 177 ALA A N 1
ATOM 1400 C CA . ALA A 1 177 ? -20.386 3.294 26.336 1.00 83.00 177 ALA A CA 1
ATOM 1401 C C . ALA A 1 177 ? -19.280 2.341 25.856 1.00 83.00 177 ALA A C 1
ATOM 1403 O O . ALA A 1 177 ? -18.602 1.678 26.647 1.00 83.00 177 ALA A O 1
ATOM 1404 N N . VAL A 1 178 ? -19.071 2.295 24.538 1.00 83.00 178 VAL A N 1
ATOM 1405 C CA . VAL A 1 178 ? -17.839 1.749 23.956 1.00 83.00 178 VAL A CA 1
ATOM 1406 C C . VAL A 1 178 ? -16.934 2.906 23.562 1.00 83.00 178 VAL A C 1
ATOM 1408 O O . VAL A 1 178 ? -17.276 3.694 22.680 1.00 83.00 178 VAL A O 1
ATOM 1411 N N . VAL A 1 179 ? -15.767 2.976 24.191 1.00 84.75 179 VAL A N 1
ATOM 1412 C CA . VAL A 1 179 ? -14.708 3.932 23.875 1.00 84.75 179 VAL A CA 1
ATOM 1413 C C . VAL A 1 179 ? -13.895 3.384 22.709 1.00 84.75 179 VAL A C 1
ATOM 1415 O O . VAL A 1 179 ? -13.254 2.335 22.803 1.00 84.75 179 VAL A O 1
ATOM 1418 N N . VAL A 1 180 ? -13.938 4.084 21.582 1.00 84.50 180 VAL A N 1
ATOM 1419 C CA . VAL A 1 180 ? -13.217 3.738 20.358 1.00 84.50 180 VAL A CA 1
ATOM 1420 C C . VAL A 1 180 ? -12.021 4.667 20.201 1.00 84.50 180 VAL A C 1
ATOM 1422 O O . VAL A 1 180 ? -12.189 5.863 19.981 1.00 84.50 180 VAL A O 1
ATOM 1425 N N . THR A 1 181 ? -10.812 4.117 20.261 1.00 81.44 181 THR A N 1
ATOM 1426 C CA . THR A 1 181 ? -9.577 4.875 20.020 1.00 81.44 181 THR A CA 1
ATOM 1427 C C . THR A 1 181 ? -9.226 4.886 18.533 1.00 81.44 181 THR A C 1
ATOM 1429 O O . THR A 1 181 ? -9.087 3.831 17.906 1.00 81.44 181 THR A O 1
ATOM 1432 N N . ASP A 1 182 ? -9.027 6.072 17.961 1.00 81.31 182 ASP A N 1
ATOM 1433 C CA . ASP A 1 182 ? -8.507 6.238 16.607 1.00 81.31 182 ASP A CA 1
ATOM 1434 C C . ASP A 1 182 ? -7.059 5.719 16.526 1.00 81.31 182 ASP A C 1
ATOM 1436 O O . ASP A 1 182 ? -6.147 6.214 17.188 1.00 81.31 182 ASP A O 1
ATOM 1440 N N . ALA A 1 183 ? -6.828 4.722 15.673 1.00 80.19 183 ALA A N 1
ATOM 1441 C CA . ALA A 1 183 ? -5.547 4.030 15.533 1.00 80.19 183 ALA A CA 1
ATOM 1442 C C . ALA A 1 183 ? -4.433 4.865 14.860 1.00 80.19 183 ALA A C 1
ATOM 1444 O O . ALA A 1 183 ? -3.346 4.338 14.601 1.00 80.19 183 ALA A O 1
ATOM 1445 N N . ARG A 1 184 ? -4.702 6.131 14.518 1.00 79.38 184 ARG A N 1
ATOM 1446 C CA . ARG A 1 184 ? -3.778 7.080 13.884 1.00 79.38 184 ARG A CA 1
ATOM 1447 C C . ARG A 1 184 ? -3.552 8.337 14.727 1.00 79.38 184 ARG A C 1
ATOM 1449 O O . ARG A 1 184 ? -2.435 8.851 14.694 1.00 79.38 184 ARG A O 1
ATOM 1456 N N . THR A 1 185 ? -4.575 8.860 15.403 1.00 77.25 185 THR A N 1
ATOM 1457 C CA . THR A 1 185 ? -4.478 10.080 16.231 1.00 77.25 185 THR A CA 1
ATOM 1458 C C . THR A 1 185 ? -4.475 9.812 17.732 1.00 77.25 185 THR A C 1
ATOM 1460 O O . THR A 1 185 ? -4.216 10.742 18.488 1.00 77.25 185 THR A O 1
ATOM 1463 N N . GLU A 1 186 ? -4.759 8.577 18.159 1.00 78.12 186 GLU A N 1
ATOM 1464 C CA . GLU A 1 186 ? -4.909 8.159 19.565 1.00 78.12 186 GLU A CA 1
ATOM 1465 C C . GLU A 1 186 ? -6.040 8.889 20.323 1.00 78.12 186 GLU A C 1
ATOM 1467 O O . GLU A 1 186 ? -6.204 8.711 21.527 1.00 78.12 186 GLU A O 1
ATOM 1472 N N . GLN A 1 187 ? -6.873 9.663 19.616 1.00 76.19 187 GLN A N 1
ATOM 1473 C CA . GLN A 1 187 ? -8.067 10.296 20.173 1.00 76.19 187 GLN A CA 1
ATOM 1474 C C . GLN A 1 187 ? -9.171 9.261 20.399 1.00 76.19 187 GLN A C 1
ATOM 1476 O O . GLN A 1 187 ? -9.355 8.351 19.590 1.00 76.19 187 GLN A O 1
ATOM 1481 N N . THR A 1 188 ? -9.919 9.415 21.486 1.00 79.62 188 THR A N 1
ATOM 1482 C CA . THR A 1 188 ? -11.039 8.547 21.853 1.00 79.62 188 THR A CA 1
ATOM 1483 C C . THR A 1 188 ? -12.380 9.150 21.436 1.00 79.62 188 THR A C 1
ATOM 1485 O O . THR A 1 188 ? -12.590 10.357 21.532 1.00 79.62 188 THR A O 1
ATOM 1488 N N . CYS A 1 189 ? -13.291 8.290 20.982 1.00 82.94 189 CYS A N 1
ATOM 1489 C CA . CYS A 1 189 ? -14.691 8.592 20.703 1.00 82.94 189 CYS A CA 1
ATOM 1490 C C . CYS A 1 189 ? -15.570 7.685 21.568 1.00 82.94 189 CYS A C 1
ATOM 1492 O O . CYS A 1 189 ? -15.435 6.461 21.508 1.00 82.94 189 CYS A O 1
ATOM 1494 N N . GLU A 1 190 ? -16.477 8.259 22.352 1.00 85.88 190 GLU A N 1
ATOM 1495 C CA . GLU A 1 190 ? -17.465 7.497 23.116 1.00 85.88 190 GLU A CA 1
ATOM 1496 C C . GLU A 1 190 ? -18.693 7.203 22.251 1.00 85.88 190 GLU A C 1
ATOM 1498 O O . GLU A 1 190 ? -19.358 8.110 21.749 1.00 85.88 190 GLU A O 1
ATOM 1503 N N . VAL A 1 191 ? -19.023 5.921 22.086 1.00 84.25 191 VAL A N 1
ATOM 1504 C CA . VAL A 1 191 ? -20.244 5.483 21.403 1.00 84.25 191 VAL A CA 1
ATOM 1505 C C . VAL A 1 191 ? -21.242 4.978 22.453 1.00 84.25 191 VAL A C 1
ATOM 1507 O O . VAL A 1 191 ? -21.032 3.895 23.008 1.00 84.25 191 VAL A O 1
ATOM 1510 N N . PRO A 1 192 ? -22.318 5.733 22.751 1.00 78.00 192 PRO A N 1
ATOM 1511 C CA . PRO A 1 192 ? -23.317 5.331 23.738 1.00 78.00 192 PRO A CA 1
ATOM 1512 C C . PRO A 1 192 ? -24.217 4.204 23.208 1.00 78.00 192 PRO A C 1
ATOM 1514 O O . PRO A 1 192 ? -24.502 4.137 22.010 1.00 78.00 192 PRO A O 1
ATOM 1517 N N . GLY A 1 193 ? -24.713 3.351 24.113 1.00 66.62 193 GLY A N 1
ATOM 1518 C CA . GLY A 1 193 ? -25.670 2.278 23.798 1.00 66.62 193 GLY A CA 1
ATOM 1519 C C . GLY A 1 193 ? -25.135 0.846 23.926 1.00 66.62 193 GLY A C 1
ATOM 1520 O O . GLY A 1 193 ? -25.744 -0.078 23.390 1.00 66.62 193 GLY A O 1
ATOM 1521 N N . GLY A 1 194 ? -24.023 0.646 24.635 1.00 58.66 194 GLY A N 1
ATOM 1522 C CA . GLY A 1 194 ? -23.444 -0.665 24.922 1.00 58.66 194 GLY A CA 1
ATOM 1523 C C . GLY A 1 194 ? -22.679 -1.307 23.753 1.00 58.66 194 GLY A C 1
ATOM 1524 O O . GLY A 1 194 ? -22.626 -0.780 22.638 1.00 58.66 194 GLY A O 1
ATOM 1525 N N . PRO A 1 195 ? -22.044 -2.470 23.991 1.00 58.47 195 PRO A N 1
ATOM 1526 C CA . PRO A 1 195 ? -21.302 -3.185 22.963 1.00 58.47 195 PRO A CA 1
ATOM 1527 C C . PRO A 1 195 ? -22.261 -3.804 21.944 1.00 58.47 195 PRO A C 1
ATOM 1529 O O . PRO A 1 195 ? -22.930 -4.795 22.230 1.00 58.47 195 PRO A O 1
ATOM 1532 N N . GLY A 1 196 ? -22.281 -3.256 20.727 1.00 60.69 196 GLY A N 1
ATOM 1533 C CA . GLY A 1 196 ? -23.112 -3.770 19.633 1.00 60.69 196 GLY A CA 1
ATOM 1534 C C . GLY A 1 196 ? -22.774 -5.210 19.223 1.00 60.69 196 GLY A C 1
ATOM 1535 O O . GLY A 1 196 ? -23.622 -5.893 18.653 1.00 60.69 196 GLY A O 1
ATOM 1536 N N . ALA A 1 197 ? -21.551 -5.667 19.510 1.00 81.06 197 ALA A N 1
ATOM 1537 C CA . ALA A 1 197 ? -21.130 -7.066 19.477 1.00 81.06 197 ALA A CA 1
ATOM 1538 C C . ALA A 1 197 ? -19.802 -7.261 20.239 1.00 81.06 197 ALA A C 1
ATOM 1540 O O . ALA A 1 197 ? -19.223 -6.310 20.776 1.00 81.06 197 ALA A O 1
ATOM 1541 N N . ARG A 1 198 ? -19.277 -8.496 20.235 1.00 83.88 198 ARG A N 1
ATOM 1542 C CA . ARG A 1 198 ? -17.874 -8.787 20.561 1.00 83.88 198 ARG A CA 1
ATOM 1543 C C . ARG A 1 198 ? -17.112 -9.223 19.308 1.00 83.88 198 ARG A C 1
ATOM 1545 O O . ARG A 1 198 ? -17.548 -10.141 18.624 1.00 83.88 198 ARG A O 1
ATOM 1552 N N . LEU A 1 199 ? -15.992 -8.562 19.030 1.00 83.62 199 LEU A N 1
ATOM 1553 C CA . LEU A 1 199 ? -15.112 -8.792 17.881 1.00 83.62 199 LEU A CA 1
ATOM 1554 C C . LEU A 1 199 ? -13.893 -9.618 18.303 1.00 83.62 199 LEU A C 1
ATOM 1556 O O . LEU A 1 199 ? -13.271 -9.336 19.327 1.00 83.62 199 LEU A O 1
ATOM 1560 N N . GLU A 1 200 ? -13.515 -10.607 17.504 1.00 84.44 200 GLU A N 1
ATOM 1561 C CA . GLU A 1 200 ? -12.349 -11.444 17.761 1.00 84.44 200 GLU A CA 1
ATOM 1562 C C . GLU A 1 200 ? -11.050 -10.798 17.271 1.00 84.44 200 GLU A C 1
ATOM 1564 O O . GLU A 1 200 ? -10.817 -10.602 16.079 1.00 84.44 200 GLU A O 1
ATOM 1569 N N . VAL A 1 201 ? -10.154 -10.488 18.206 1.00 80.50 201 VAL A N 1
ATOM 1570 C CA . VAL A 1 201 ? -8.861 -9.859 17.932 1.00 80.50 201 VAL A CA 1
ATOM 1571 C C . VAL A 1 201 ? -7.732 -10.815 18.302 1.00 80.50 201 VAL A C 1
ATOM 1573 O O . VAL A 1 201 ? -7.553 -11.186 19.465 1.00 80.50 201 VAL A O 1
ATOM 1576 N N . ALA A 1 202 ? -6.919 -11.189 17.314 1.00 72.81 202 ALA A N 1
ATOM 1577 C CA . ALA A 1 202 ? -5.695 -11.947 17.547 1.00 72.81 202 ALA A CA 1
ATOM 1578 C C . ALA A 1 202 ? -4.649 -11.084 18.280 1.00 72.81 202 ALA A C 1
ATOM 1580 O O . ALA A 1 202 ? -4.183 -10.061 17.773 1.00 72.81 202 ALA A O 1
ATOM 1581 N N . SER A 1 203 ? -4.260 -11.499 19.486 1.00 66.88 203 SER A N 1
ATOM 1582 C CA . SER A 1 203 ? -3.205 -10.839 20.262 1.00 66.88 203 SER A CA 1
ATOM 1583 C C . SER A 1 203 ? -1.797 -11.207 19.768 1.00 66.88 203 SER A C 1
ATOM 1585 O O . SER A 1 203 ? -1.597 -12.185 19.049 1.00 66.88 203 SER A O 1
ATOM 1587 N N . ARG A 1 204 ? -0.776 -10.451 20.205 1.00 59.94 204 ARG A N 1
ATOM 1588 C CA . ARG A 1 204 ? 0.637 -10.668 19.816 1.00 59.94 204 ARG A CA 1
ATOM 1589 C C . ARG A 1 204 ? 1.195 -12.053 20.188 1.00 59.94 204 ARG A C 1
ATOM 1591 O O . ARG A 1 204 ? 2.221 -12.436 19.642 1.00 59.94 204 ARG A O 1
ATOM 1598 N N . SER A 1 205 ? 0.551 -12.785 21.101 1.00 68.50 205 SER A N 1
ATOM 1599 C CA . SER A 1 205 ? 0.914 -14.159 21.484 1.00 68.50 205 SER A CA 1
ATOM 1600 C C . SER A 1 205 ? 0.135 -15.241 20.721 1.00 68.50 205 SER A C 1
ATOM 1602 O O . SER A 1 205 ? 0.186 -16.406 21.102 1.00 68.50 205 SER A O 1
ATOM 1604 N N . GLY A 1 206 ? -0.626 -14.874 19.683 1.00 62.12 206 GLY A N 1
ATOM 1605 C CA . GLY A 1 206 ? -1.448 -15.797 18.894 1.00 62.12 206 GLY A CA 1
ATOM 1606 C C . GLY A 1 206 ? -2.785 -16.175 19.542 1.00 62.12 206 GLY A C 1
ATOM 1607 O O . GLY A 1 206 ? -3.620 -16.787 18.887 1.00 62.12 206 GLY A O 1
ATOM 1608 N N . ARG A 1 207 ? -3.037 -15.787 20.801 1.00 72.31 207 ARG A N 1
ATOM 1609 C CA . ARG A 1 207 ? -4.338 -16.005 21.457 1.00 72.31 207 ARG A CA 1
ATOM 1610 C C . ARG A 1 207 ? -5.385 -15.049 20.893 1.00 72.31 207 ARG A C 1
ATOM 1612 O O . ARG A 1 207 ? -5.152 -13.836 20.898 1.00 72.31 207 ARG A O 1
ATOM 1619 N N . VAL A 1 208 ? -6.532 -15.577 20.481 1.00 74.75 208 VAL A N 1
ATOM 1620 C CA . VAL A 1 208 ? -7.718 -14.781 20.136 1.00 74.75 208 VAL A CA 1
ATOM 1621 C C . VAL A 1 208 ? -8.337 -14.224 21.423 1.00 74.75 208 VAL A C 1
ATOM 1623 O O . VAL A 1 208 ? -8.324 -14.883 22.465 1.00 74.75 208 VAL A O 1
ATOM 1626 N N . ARG A 1 209 ? -8.825 -12.983 21.378 1.00 81.38 209 ARG A N 1
ATOM 1627 C CA . ARG A 1 209 ? -9.592 -12.345 22.454 1.00 81.38 209 ARG A CA 1
ATOM 1628 C C . ARG A 1 209 ? -10.837 -11.689 21.874 1.00 81.38 209 ARG A C 1
ATOM 1630 O O . ARG A 1 209 ? -10.723 -10.918 20.929 1.00 81.38 209 ARG A O 1
ATOM 1637 N N . ALA A 1 210 ? -11.988 -11.940 22.483 1.00 84.50 210 ALA A N 1
ATOM 1638 C CA . ALA A 1 210 ? -13.218 -11.222 22.185 1.00 84.50 210 ALA A CA 1
ATOM 1639 C C . ALA A 1 210 ? -13.202 -9.851 22.891 1.00 84.50 210 ALA A C 1
ATOM 1641 O O . ALA A 1 210 ? -13.119 -9.800 24.119 1.00 84.50 210 ALA A O 1
ATOM 1642 N N . VAL A 1 211 ? -13.270 -8.754 22.134 1.00 84.06 211 VAL A N 1
ATOM 1643 C CA . VAL A 1 211 ? -13.307 -7.370 22.652 1.00 84.06 211 VAL A CA 1
ATOM 1644 C C . VAL A 1 211 ? -14.644 -6.696 22.324 1.00 84.06 211 VAL A C 1
ATOM 1646 O O . VAL A 1 211 ? -15.256 -7.066 21.320 1.00 84.06 211 VAL A O 1
ATOM 1649 N N . PRO A 1 212 ? -15.122 -5.720 23.120 1.00 86.06 212 PRO A N 1
ATOM 1650 C CA . PRO A 1 212 ? -16.254 -4.872 22.745 1.00 86.06 212 PRO A CA 1
ATOM 1651 C C . PRO A 1 212 ? -16.076 -4.264 21.350 1.00 86.06 212 PRO A C 1
ATOM 1653 O O . PRO A 1 212 ? -14.974 -3.856 20.980 1.00 86.06 212 PRO A O 1
ATOM 1656 N N . ALA A 1 213 ? -17.151 -4.199 20.567 1.00 88.81 213 ALA A N 1
ATOM 1657 C CA . ALA A 1 213 ? -17.117 -3.564 19.258 1.00 88.81 213 ALA A CA 1
ATOM 1658 C C . ALA A 1 213 ? -18.433 -2.876 18.890 1.00 88.81 213 ALA A C 1
ATOM 1660 O O . ALA A 1 213 ? -19.521 -3.304 19.280 1.00 88.81 213 ALA A O 1
ATOM 1661 N N . VAL A 1 214 ? -18.314 -1.830 18.074 1.00 89.69 214 VAL A N 1
ATOM 1662 C CA . VAL A 1 214 ? -19.435 -1.058 17.523 1.00 89.69 214 VAL A CA 1
ATOM 1663 C C . VAL A 1 214 ? -19.475 -1.168 16.006 1.00 89.69 214 VAL A C 1
ATOM 1665 O O . VAL A 1 214 ? -18.444 -1.314 15.350 1.00 89.69 214 VAL A O 1
ATOM 1668 N N . ARG A 1 215 ? -20.673 -1.114 15.425 1.00 89.94 215 ARG A N 1
ATOM 1669 C CA . ARG A 1 215 ? -20.860 -1.200 13.974 1.00 89.94 215 ARG A CA 1
ATOM 1670 C C . ARG A 1 215 ? -20.745 0.190 13.352 1.00 89.94 215 ARG A C 1
ATOM 1672 O O . ARG A 1 215 ? -21.446 1.103 13.775 1.00 89.94 215 ARG A O 1
ATOM 1679 N N . GLY A 1 216 ? -19.904 0.342 12.333 1.00 90.75 216 GLY A N 1
ATOM 1680 C CA . GLY A 1 216 ? -19.727 1.597 11.599 1.00 90.75 216 GLY A CA 1
ATOM 1681 C C . GLY A 1 216 ? -19.747 1.416 10.080 1.00 90.75 216 GLY A C 1
ATOM 1682 O O . GLY A 1 216 ? -19.643 0.302 9.565 1.00 90.75 216 GLY A O 1
ATOM 1683 N N . GLU A 1 217 ? -19.889 2.520 9.350 1.00 92.75 217 GLU A N 1
ATOM 1684 C CA . GLU A 1 217 ? -19.859 2.575 7.883 1.00 92.75 217 GLU A CA 1
ATOM 1685 C C . GLU A 1 217 ? -18.410 2.689 7.382 1.00 92.75 217 GLU A C 1
ATOM 1687 O O . GLU A 1 217 ? -17.706 3.651 7.692 1.00 92.75 217 GLU A O 1
ATOM 1692 N N . LEU A 1 218 ? -17.956 1.728 6.576 1.00 91.31 218 LEU A N 1
ATOM 1693 C CA . LEU A 1 218 ? -16.637 1.739 5.949 1.00 91.31 218 LEU A CA 1
ATOM 1694 C C . LEU A 1 218 ? -16.588 2.786 4.825 1.00 91.31 218 LEU A C 1
ATOM 1696 O O . LEU A 1 218 ? -17.134 2.577 3.741 1.00 91.31 218 LEU A O 1
ATOM 1700 N N . LEU A 1 219 ? -15.868 3.885 5.058 1.00 90.62 219 LEU A N 1
ATOM 1701 C CA . LEU A 1 219 ? -15.677 4.958 4.078 1.00 90.62 219 LEU A CA 1
ATOM 1702 C C . LEU A 1 219 ? -14.499 4.697 3.126 1.00 90.62 219 LEU A C 1
ATOM 1704 O O . LEU A 1 219 ? -14.495 5.189 1.998 1.00 90.62 219 LEU A O 1
ATOM 1708 N N . GLY A 1 220 ? -13.481 3.948 3.563 1.00 88.00 220 GLY A N 1
ATOM 1709 C CA . GLY A 1 220 ? -12.304 3.646 2.745 1.00 88.00 220 GLY A CA 1
ATOM 1710 C C . GLY A 1 220 ? -11.199 2.891 3.487 1.00 88.00 220 GLY A C 1
ATOM 1711 O O . GLY A 1 220 ? -11.324 2.581 4.668 1.00 88.00 220 GLY A O 1
ATOM 1712 N N . ARG A 1 221 ? -10.094 2.601 2.789 1.00 86.56 221 ARG A N 1
ATOM 1713 C CA . ARG A 1 221 ? -8.888 1.962 3.350 1.00 86.56 221 ARG A CA 1
ATOM 1714 C C . ARG A 1 221 ? -7.653 2.826 3.101 1.00 86.56 221 ARG A C 1
ATOM 1716 O O . ARG A 1 221 ? -7.471 3.317 1.989 1.00 86.56 221 ARG A O 1
ATOM 1723 N N . ASP A 1 222 ? -6.790 2.929 4.107 1.00 83.31 222 ASP A N 1
ATOM 1724 C CA . ASP A 1 222 ? -5.467 3.558 4.045 1.00 83.31 222 ASP A CA 1
ATOM 1725 C C . ASP A 1 222 ? -4.423 2.551 4.562 1.00 83.31 222 ASP A C 1
ATOM 1727 O O . ASP A 1 222 ? -4.146 2.439 5.757 1.00 83.31 222 ASP A O 1
ATOM 1731 N N . GLY A 1 223 ? -3.914 1.713 3.652 1.00 84.94 223 GLY A N 1
ATOM 1732 C CA . GLY A 1 223 ? -2.955 0.650 3.969 1.00 84.94 223 GLY A CA 1
ATOM 1733 C C . GLY A 1 223 ? -3.486 -0.366 5.002 1.00 84.94 223 GLY A C 1
ATOM 1734 O O . GLY A 1 223 ? -4.437 -1.091 4.691 1.00 84.94 223 GLY A O 1
ATOM 1735 N N . PRO A 1 224 ? -2.870 -0.476 6.199 1.00 88.62 224 PRO A N 1
ATOM 1736 C CA . PRO A 1 224 ? -3.324 -1.366 7.271 1.00 88.62 224 PRO A CA 1
ATOM 1737 C C . PRO A 1 224 ? -4.526 -0.815 8.060 1.00 88.62 224 PRO A C 1
ATOM 1739 O O . PRO A 1 224 ? -5.001 -1.492 8.972 1.00 88.62 224 PRO A O 1
ATOM 1742 N N . LEU A 1 225 ? -4.998 0.397 7.748 1.00 89.62 225 LEU A N 1
ATOM 1743 C CA . LEU A 1 225 ? -6.120 1.051 8.416 1.00 89.62 225 LEU A CA 1
ATOM 1744 C C . LEU A 1 225 ? -7.363 1.103 7.515 1.00 89.62 225 LEU A C 1
ATOM 1746 O O . LEU A 1 225 ? -7.276 1.147 6.284 1.00 89.62 225 LEU A O 1
ATOM 1750 N N . ALA A 1 226 ? -8.529 1.132 8.146 1.00 89.38 226 ALA A N 1
ATOM 1751 C CA . ALA A 1 226 ? -9.823 1.411 7.543 1.00 89.38 226 ALA A CA 1
ATOM 1752 C C . ALA A 1 226 ? -10.385 2.701 8.151 1.00 89.38 226 ALA A C 1
ATOM 1754 O O . ALA A 1 226 ? -10.371 2.856 9.369 1.00 89.38 226 ALA A O 1
ATOM 1755 N N . LEU A 1 227 ? -10.870 3.614 7.309 1.00 93.94 227 LEU A N 1
A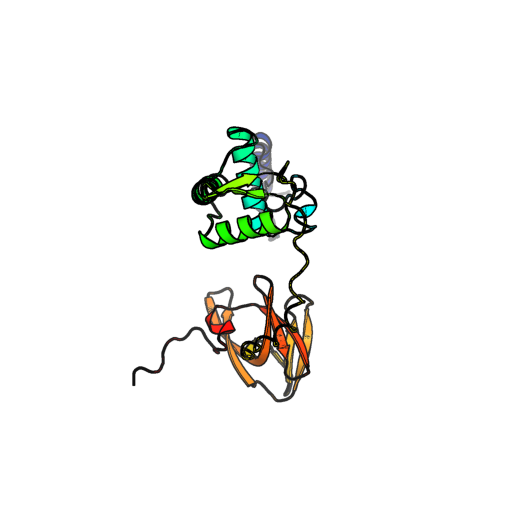TOM 1756 C CA . LEU A 1 227 ? -11.592 4.806 7.746 1.00 93.94 227 LEU A CA 1
ATOM 1757 C C . LEU A 1 227 ? -13.068 4.443 7.899 1.00 93.94 227 LEU A C 1
ATOM 1759 O O . LEU A 1 227 ? -13.707 4.036 6.924 1.00 93.94 227 LEU A O 1
ATOM 1763 N N . VAL A 1 228 ? -13.600 4.605 9.105 1.00 92.62 228 VAL A N 1
ATOM 1764 C CA . VAL A 1 228 ? -14.950 4.182 9.477 1.00 92.62 228 VAL A CA 1
ATOM 1765 C C . VAL A 1 228 ? -15.711 5.357 10.070 1.00 92.62 228 VAL A C 1
ATOM 1767 O O . VAL A 1 228 ? -15.175 6.085 10.902 1.00 92.62 228 VAL A O 1
ATOM 1770 N N . LYS A 1 229 ? -16.963 5.542 9.654 1.00 94.75 229 LYS A N 1
ATOM 1771 C CA . LYS A 1 229 ? -17.897 6.463 10.299 1.00 94.75 229 LYS A CA 1
ATOM 1772 C C . LYS A 1 229 ? -18.682 5.717 11.379 1.00 94.75 229 LYS A C 1
ATOM 1774 O O . LYS A 1 229 ? -19.348 4.726 11.078 1.00 94.75 229 LYS A O 1
ATOM 1779 N N . LEU A 1 230 ? -18.590 6.182 12.618 1.00 91.75 230 LEU A N 1
ATOM 1780 C CA . LEU A 1 230 ? -19.295 5.621 13.771 1.00 91.75 230 LEU A CA 1
ATOM 1781 C C . LEU A 1 230 ? -20.770 6.076 13.799 1.00 91.75 230 LEU A C 1
ATOM 1783 O O . LEU A 1 230 ? -21.118 7.054 13.127 1.00 91.75 230 LEU A O 1
ATOM 1787 N N . PRO A 1 231 ? -21.650 5.412 14.578 1.00 88.75 231 PRO A N 1
ATOM 1788 C CA . PRO A 1 231 ? -23.056 5.813 14.721 1.00 88.75 231 PRO A CA 1
ATOM 1789 C C . PRO A 1 231 ? -23.243 7.251 15.227 1.00 88.75 231 PRO A C 1
ATOM 1791 O O . PRO A 1 231 ? -24.192 7.918 14.827 1.00 88.75 231 PRO A O 1
ATOM 1794 N N . THR A 1 232 ? -22.298 7.752 16.029 1.00 87.06 232 THR A N 1
ATOM 1795 C CA . THR A 1 232 ? -22.215 9.146 16.508 1.00 87.06 232 THR A CA 1
ATOM 1796 C C . THR A 1 232 ? -21.998 10.172 15.389 1.00 87.06 232 THR A C 1
ATOM 1798 O O . THR A 1 232 ? -22.169 11.369 15.595 1.00 87.06 232 THR A O 1
ATOM 1801 N N . GLY A 1 233 ? -21.626 9.725 14.186 1.00 89.81 233 GLY A N 1
ATOM 1802 C CA . GLY A 1 233 ? -21.288 10.575 13.046 1.00 89.81 233 GLY A CA 1
ATOM 1803 C C . GLY A 1 233 ? -19.793 10.867 12.904 1.00 89.81 233 GLY A C 1
ATOM 1804 O O . GLY A 1 233 ? -19.366 11.278 11.818 1.00 89.81 233 GLY A O 1
ATOM 1805 N N . GLU A 1 234 ? -19.007 10.603 13.949 1.00 90.19 234 GLU A N 1
ATOM 1806 C CA . GLU A 1 234 ? -17.552 10.751 13.953 1.00 90.19 234 GLU A CA 1
ATOM 1807 C C . GLU A 1 234 ? -16.859 9.778 12.996 1.00 90.19 234 GLU A C 1
ATOM 1809 O O . GLU A 1 234 ? -17.423 8.765 12.577 1.00 90.19 234 GLU A O 1
ATOM 1814 N N . LYS A 1 235 ? -15.620 10.103 12.617 1.00 93.88 235 LYS A N 1
ATOM 1815 C CA . LYS A 1 235 ? -14.814 9.314 11.681 1.00 93.88 235 LYS A CA 1
ATOM 1816 C C . LYS A 1 235 ? -13.509 8.916 12.345 1.00 93.88 235 LYS A C 1
ATOM 1818 O O . LYS A 1 235 ? -12.712 9.791 12.660 1.00 93.88 235 LYS A O 1
ATOM 1823 N N . VAL A 1 236 ? -13.284 7.613 12.462 1.00 89.31 236 VAL A N 1
ATOM 1824 C CA . VAL A 1 236 ? -12.099 7.033 13.099 1.00 89.31 236 VAL A CA 1
ATOM 1825 C C . VAL A 1 236 ? -11.346 6.124 12.135 1.00 89.31 236 VAL A C 1
ATOM 1827 O O . VAL A 1 236 ? -11.938 5.464 11.274 1.00 89.31 236 VAL A O 1
ATOM 1830 N N . TYR A 1 237 ? -10.032 6.049 12.291 1.00 90.62 237 TYR A N 1
ATOM 1831 C CA . TYR A 1 237 ? -9.211 5.003 11.705 1.00 90.62 237 TYR A CA 1
ATOM 1832 C C . TYR A 1 237 ? -9.178 3.792 12.633 1.00 90.62 237 TYR A C 1
ATOM 1834 O O . TYR A 1 237 ? -8.760 3.888 13.782 1.00 90.62 237 TYR A O 1
ATOM 1842 N N . THR A 1 238 ? -9.547 2.622 12.119 1.00 87.56 238 THR A N 1
ATOM 1843 C CA . THR A 1 238 ? -9.371 1.345 12.819 1.00 87.56 238 THR A CA 1
ATOM 1844 C C . THR A 1 238 ? -8.381 0.449 12.089 1.00 87.56 238 THR A C 1
ATOM 1846 O O . THR A 1 238 ? -8.180 0.575 10.879 1.00 87.56 238 THR A O 1
ATOM 1849 N N . ARG A 1 239 ? -7.739 -0.472 12.808 1.00 87.75 239 ARG A N 1
ATOM 1850 C CA . ARG A 1 239 ? -6.794 -1.423 12.218 1.00 87.75 239 ARG A CA 1
ATOM 1851 C C . ARG A 1 239 ? -7.543 -2.571 11.547 1.00 87.75 239 ARG A C 1
ATOM 1853 O O . ARG A 1 239 ? -8.388 -3.207 12.166 1.00 87.75 239 ARG A O 1
ATOM 1860 N N . VAL A 1 240 ? -7.175 -2.885 10.307 1.00 88.12 240 VAL A N 1
ATOM 1861 C CA . VAL A 1 240 ? -7.706 -4.051 9.592 1.00 88.12 240 VAL A CA 1
ATOM 1862 C C . VAL A 1 240 ? -7.142 -5.331 10.211 1.00 88.12 240 VAL A C 1
ATOM 1864 O O . VAL A 1 240 ? -5.923 -5.522 10.240 1.00 88.12 240 VAL A O 1
ATOM 1867 N N . LEU A 1 241 ? -8.030 -6.202 10.695 1.00 84.00 241 LEU A N 1
ATOM 1868 C CA . LEU A 1 241 ? -7.675 -7.475 11.338 1.00 84.00 241 LEU A CA 1
ATOM 1869 C C . LEU A 1 241 ? -7.527 -8.630 10.331 1.00 84.00 241 LEU A C 1
ATOM 1871 O O . LEU A 1 241 ? -6.747 -9.553 10.552 1.00 84.00 241 LEU A O 1
ATOM 1875 N N . GLY A 1 242 ? -8.244 -8.554 9.210 1.00 85.12 242 GLY A N 1
ATOM 1876 C CA . GLY A 1 242 ? -8.236 -9.519 8.111 1.00 85.12 242 GLY A CA 1
ATOM 1877 C C . GLY A 1 242 ? -9.241 -9.112 7.032 1.00 85.12 242 GLY A C 1
ATOM 1878 O O . GLY A 1 242 ? -9.874 -8.064 7.147 1.00 85.12 242 GLY A O 1
ATOM 1879 N N . ASP A 1 243 ? -9.413 -9.928 5.993 1.00 84.62 243 ASP A N 1
ATOM 1880 C CA . ASP A 1 243 ? -10.438 -9.651 4.974 1.00 84.62 243 ASP A CA 1
ATOM 1881 C C . ASP A 1 243 ? -11.859 -9.915 5.521 1.00 84.62 243 ASP A C 1
ATOM 1883 O O . ASP A 1 243 ? -12.743 -9.086 5.323 1.00 84.62 243 ASP A O 1
ATOM 1887 N N . TRP A 1 244 ? -12.036 -10.946 6.364 1.00 85.25 244 TRP A N 1
ATOM 1888 C CA . TRP A 1 244 ? -13.281 -11.234 7.104 1.00 85.25 244 TRP A CA 1
ATOM 1889 C C . TRP A 1 244 ? -13.838 -10.013 7.860 1.00 85.25 244 TRP A C 1
ATOM 1891 O O . TRP A 1 244 ? -15.046 -9.785 7.906 1.00 85.25 244 TRP A O 1
ATOM 1901 N N . HIS A 1 245 ? -12.943 -9.193 8.416 1.00 84.94 245 HIS A N 1
ATOM 1902 C CA . HIS A 1 245 ? -13.267 -7.986 9.175 1.00 84.94 245 HIS A CA 1
ATOM 1903 C C . HIS A 1 245 ? -13.870 -6.903 8.271 1.00 84.94 245 HIS A C 1
ATOM 1905 O O . HIS A 1 245 ? -14.836 -6.243 8.645 1.00 84.94 245 HIS A O 1
ATOM 1911 N N . LEU A 1 246 ? -13.357 -6.769 7.046 1.00 84.62 246 LEU A N 1
ATOM 1912 C CA . LEU A 1 246 ? -13.836 -5.815 6.037 1.00 84.62 246 LEU A CA 1
ATOM 1913 C C . LEU A 1 246 ? -15.137 -6.249 5.359 1.00 84.62 246 LEU A C 1
ATOM 1915 O O . LEU A 1 246 ? -15.866 -5.400 4.841 1.00 84.62 246 LEU A O 1
ATOM 1919 N N . ASP A 1 247 ? -15.428 -7.546 5.392 1.00 84.56 247 ASP A N 1
ATOM 1920 C CA . ASP A 1 247 ? -16.724 -8.115 5.020 1.00 84.56 247 ASP A CA 1
ATOM 1921 C C . ASP A 1 247 ? -17.760 -8.002 6.160 1.00 84.56 247 ASP A C 1
ATOM 1923 O O . ASP A 1 247 ? -18.894 -8.455 6.018 1.00 84.56 247 ASP A O 1
ATOM 1927 N N . GLY A 1 248 ? -17.400 -7.369 7.285 1.00 83.00 248 GLY A N 1
ATOM 1928 C CA . GLY A 1 248 ? -18.304 -7.093 8.402 1.00 83.00 248 GLY A CA 1
ATOM 1929 C C . GLY A 1 248 ? -18.537 -8.275 9.344 1.00 83.00 248 GLY A C 1
ATOM 1930 O O . GLY A 1 248 ? -19.488 -8.239 10.129 1.00 83.00 248 GLY A O 1
ATOM 1931 N N . ARG A 1 249 ? -17.692 -9.314 9.292 1.00 84.06 249 ARG A N 1
ATOM 1932 C CA . ARG A 1 249 ? -17.754 -10.466 10.208 1.00 84.06 249 ARG A CA 1
ATOM 1933 C C . ARG A 1 249 ? -17.130 -10.128 11.569 1.00 84.06 249 ARG A C 1
ATOM 1935 O O . ARG A 1 249 ? -16.304 -9.221 11.677 1.00 84.06 249 ARG A O 1
ATOM 1942 N N . LEU A 1 250 ? -17.532 -10.872 12.603 1.00 83.19 250 LEU A N 1
ATOM 1943 C CA . LEU A 1 250 ? -17.058 -10.708 13.987 1.00 83.19 250 LEU A CA 1
ATOM 1944 C C . LEU A 1 250 ? -15.836 -11.566 14.339 1.00 83.19 250 LEU A C 1
ATOM 1946 O O . LEU A 1 250 ? -15.207 -11.320 15.362 1.00 83.19 250 LEU A O 1
ATOM 1950 N N . GLY A 1 251 ? -15.471 -12.523 13.492 1.00 82.06 251 GLY A N 1
ATOM 1951 C CA . GLY A 1 251 ? -14.274 -13.337 13.656 1.00 82.06 251 GLY A CA 1
ATOM 1952 C C . GLY A 1 251 ? -13.866 -14.019 12.349 1.00 82.06 251 GLY A C 1
ATOM 1953 O O . GLY A 1 251 ? -14.573 -13.896 11.341 1.00 82.06 251 GLY A O 1
ATOM 1954 N N . PRO A 1 252 ? -12.715 -14.712 12.346 1.00 68.44 252 PRO A N 1
ATOM 1955 C CA . PRO A 1 252 ? -12.206 -15.463 11.203 1.00 68.44 252 PRO A CA 1
ATOM 1956 C C . PRO A 1 252 ? -12.914 -16.808 10.959 1.00 68.44 252 PRO A C 1
ATOM 1958 O O . PRO A 1 252 ? -12.552 -17.481 9.995 1.00 68.44 252 PRO A O 1
ATOM 1961 N N . GLU A 1 253 ? -13.864 -17.226 11.804 1.00 68.19 253 GLU A N 1
ATOM 1962 C CA . GLU A 1 253 ? -14.557 -18.510 11.640 1.00 68.19 253 GLU A CA 1
ATOM 1963 C C . GLU A 1 253 ? -15.359 -18.591 10.326 1.00 68.19 253 GLU A C 1
ATOM 1965 O O . GLU A 1 253 ? -15.913 -17.608 9.816 1.00 68.19 253 GLU A O 1
ATOM 1970 N N . ALA A 1 254 ? -15.339 -19.791 9.745 1.00 47.12 254 ALA A N 1
ATOM 1971 C CA . ALA A 1 254 ? -15.825 -20.091 8.406 1.00 47.12 254 ALA A CA 1
ATOM 1972 C C . ALA A 1 254 ? -17.215 -20.742 8.433 1.00 47.12 254 ALA A C 1
ATOM 1974 O O . ALA A 1 254 ? -17.571 -21.396 9.406 1.00 47.12 254 ALA A O 1
ATOM 1975 N N . ASP A 1 255 ? -17.951 -20.558 7.335 1.00 40.78 255 ASP A N 1
ATOM 1976 C CA . ASP A 1 255 ? -19.104 -21.331 6.851 1.00 40.78 255 ASP A CA 1
ATOM 1977 C C . ASP A 1 255 ? -19.807 -22.246 7.873 1.00 40.78 255 ASP A C 1
ATOM 1979 O O . ASP A 1 255 ? -19.697 -23.471 7.833 1.00 40.78 255 ASP A O 1
ATOM 1983 N N . ALA A 1 256 ? -20.613 -21.634 8.740 1.00 37.53 256 ALA A N 1
ATOM 1984 C CA . ALA A 1 256 ? -21.631 -22.318 9.531 1.00 37.53 256 ALA A CA 1
ATOM 1985 C C . ALA A 1 256 ? -22.986 -22.298 8.796 1.00 37.53 256 ALA A C 1
ATOM 1987 O O . ALA A 1 256 ? -23.957 -21.773 9.322 1.00 37.53 256 ALA A O 1
ATOM 1988 N N . ASP A 1 257 ? -23.016 -22.830 7.569 1.00 35.59 257 ASP A N 1
ATOM 1989 C CA . ASP A 1 257 ? -24.239 -23.186 6.827 1.00 35.59 257 ASP A CA 1
ATOM 1990 C C . ASP A 1 257 ? -23.904 -24.267 5.780 1.00 35.59 257 ASP A C 1
ATOM 1992 O O . ASP A 1 257 ? -23.860 -24.045 4.569 1.00 35.59 257 ASP A O 1
ATOM 1996 N N . ALA A 1 258 ? -23.634 -25.474 6.281 1.00 35.06 258 ALA A N 1
ATOM 1997 C CA . ALA A 1 258 ? -23.893 -26.701 5.539 1.00 35.06 258 ALA A CA 1
ATOM 1998 C C . ALA A 1 258 ? -25.274 -27.214 5.981 1.00 35.06 258 ALA A C 1
ATOM 2000 O O . ALA A 1 258 ? -25.374 -27.956 6.961 1.00 35.06 258 ALA A O 1
ATOM 2001 N N . GLY A 1 259 ? -26.318 -26.759 5.283 1.00 30.06 259 GLY A N 1
ATOM 2002 C CA . GLY A 1 259 ? -27.727 -27.111 5.492 1.00 30.06 259 GLY A CA 1
ATOM 2003 C C . GLY A 1 259 ? -28.455 -27.235 4.162 1.00 30.06 259 GLY A C 1
ATOM 2004 O O . GLY A 1 259 ? -28.302 -26.306 3.340 1.00 30.06 259 GLY A O 1
#

pLDDT: mean 73.71, std 16.79, range [30.06, 94.75]

Solvent-accessible surface area (backbone atoms only — not comparable to full-atom values): 15661 Å² total; per-residue (Å²): 134,84,58,70,66,62,53,53,56,50,50,53,54,52,52,53,56,52,52,46,61,77,67,73,52,93,30,70,38,61,67,54,73,60,96,90,41,79,48,75,36,64,54,59,75,70,74,72,57,78,69,74,66,62,86,91,56,64,72,70,62,50,100,79,57,53,61,61,42,52,51,50,50,52,42,44,50,51,54,29,73,75,61,38,73,85,36,70,42,41,70,64,56,50,44,53,50,38,30,68,80,32,66,93,61,59,70,54,74,64,56,50,54,51,25,53,53,55,32,38,78,44,52,51,22,43,78,43,93,88,72,20,34,30,60,40,65,88,78,85,76,78,73,76,77,83,71,81,76,76,75,81,75,74,80,76,74,79,71,79,74,74,77,82,43,45,25,63,42,68,31,47,77,55,92,58,23,29,38,32,56,20,73,80,79,70,49,74,44,78,40,79,80,40,62,74,42,62,33,55,43,75,41,99,84,72,50,71,42,77,35,39,15,42,69,21,40,53,77,49,74,61,87,66,30,32,36,27,33,41,86,86,68,51,76,38,37,38,73,64,85,50,70,48,36,68,72,40,41,52,45,85,80,71,86,92,74,91,124

Radius of gyration: 27.66 Å; Cα contacts (8 Å, |Δi|>4): 360; chains: 1; bounding box: 66×48×80 Å

Mean predicted aligned error: 20.68 Å

Secondary structure (DSSP, 8-state):
---HHHHHHHHHHHHHHHHHHHTT-S-----EEETTEEE----------TTT--TTS-GGG-SS--HHHHHHHHHHHHHHHHH-TT--B-HHHHHHHHHHH-TTSPPPHHHHHHHHHHHHTTTSEEEETTTEEEES-----PPPPPPPPPPPPPPPPPPPPPP--EEEEE-EEETTEEEEE-TTT--EEEEESS-SEEEEEE-TTS-EEEEEEEEEEEEEEETTEEEEE-TTS-EEEEE---HHHHTT-SSS-------